Protein AF-A0A2P4UJI6-F1 (afdb_monomer_lite)

Sequence (244 aa):
MAYDDVEAELDRHPDVRECAVTTIRASGGRKVLVAYVVSADPALDAQKVRSFLRGPKVRSARIPRAVILVDELPRRPSGKVAHDDLPLPVLPGEARGGKGAAMGDGERVGVLLGVAAAVALLSLLLTDAIWPGSTDVSAVPGPWSGFFRGLYLAESLAFGLGVAFLMFGYPMLDRFDRPRWLTVLAHLAVGWLLASWWPQDNSYRLTGKTDWGSQAALVYGFNVTLMLAAGVLVAFAFARHRDD

Secondary structure (DSSP, 8-state):
-TTHHHHHHHTTSTTEEEEEEEEEEPTTS-EEEEEEEEESSTT--HHHHHHHTTSTTS-GGGS-SEEEE-SS--B-TTSSB-GGGSPPP--TTTT-S-SS----HHHHHHHHHHHHHHHHHHHHHHHHHHSTTTT--TTSPTTHHHHHHHHHHHHHHHHHHHHHHHHHSHHHHGGG---HHHHHHHHHHHHHHHHSHHHHHHHHHHS-TT-HHHHHHHIIIIIIHHHHHHHHHHHHHHPPP---

Radius of gyration: 26.07 Å; chains: 1; bounding box: 60×46×77 Å

Foldseek 3Di:
DVQCLLQVQLVPPPQFPHKDKDWDQDPPRDTFIEMETATNDPPDDFVNSLVSCVDPSHDPVSRGQYYHYDNDFDADPVRHGPPVPDDDDDGPPPCDDDPPDPQPPVSLVVVLQVQLVVQLVVLVVCLCVVQPCLLDCVVPDPPVNVVSVVLSSQLSSLQSNLVSLLVRVLVVLCNLQFDPVLSVLLSNLSSLLSNVSSVLSSQVSPDDPPPVVSVVCSCVVRVVSNVVSVVSVVCSVPGDHDDD

Structure (mmCIF, N/CA/C/O backbone):
data_AF-A0A2P4UJI6-F1
#
_entry.id   AF-A0A2P4UJI6-F1
#
loop_
_atom_site.group_PDB
_atom_site.id
_atom_site.type_symbol
_atom_site.label_atom_id
_atom_site.label_alt_id
_atom_site.label_comp_id
_atom_site.label_asym_id
_atom_site.label_entity_id
_atom_site.label_seq_id
_atom_site.pdbx_PDB_ins_code
_atom_site.Cartn_x
_atom_site.Cartn_y
_atom_site.Cartn_z
_atom_site.occupancy
_atom_site.B_iso_or_equiv
_atom_site.auth_seq_id
_atom_site.auth_comp_id
_atom_site.auth_asym_id
_atom_site.auth_atom_id
_atom_site.pdbx_PDB_model_num
ATOM 1 N N . MET A 1 1 ? -24.256 11.511 28.144 1.00 51.78 1 MET A N 1
ATOM 2 C CA . MET A 1 1 ? -23.418 10.811 27.149 1.00 51.78 1 MET A CA 1
ATOM 3 C C . MET A 1 1 ? -23.881 9.347 27.097 1.00 51.78 1 MET A C 1
ATOM 5 O O . MET A 1 1 ? -24.759 8.963 27.861 1.00 51.78 1 MET A O 1
ATOM 9 N N . ALA A 1 2 ? -23.460 8.543 26.114 1.00 69.94 2 ALA A N 1
ATOM 10 C CA . ALA A 1 2 ? -24.074 7.225 25.860 1.00 69.94 2 ALA A CA 1
ATOM 11 C C . ALA A 1 2 ? -23.738 6.140 26.912 1.00 69.94 2 ALA A C 1
ATOM 13 O O . ALA A 1 2 ? -24.327 5.055 26.864 1.00 69.94 2 ALA A O 1
ATOM 14 N N . TYR A 1 3 ? -22.818 6.430 27.842 1.00 81.44 3 TYR A N 1
ATOM 15 C CA . TYR A 1 3 ? -22.216 5.460 28.768 1.00 81.44 3 TYR A CA 1
ATOM 16 C C . TYR A 1 3 ? -22.293 5.871 30.251 1.00 81.44 3 TYR A C 1
ATOM 18 O O . TYR A 1 3 ? -21.813 5.127 31.107 1.00 81.44 3 TYR A O 1
ATOM 26 N N . ASP A 1 4 ? -22.935 7.006 30.556 1.00 80.88 4 ASP A N 1
ATOM 27 C CA . ASP A 1 4 ? -22.956 7.636 31.887 1.00 80.88 4 ASP A CA 1
ATOM 28 C C . ASP A 1 4 ? -23.487 6.707 32.981 1.00 80.88 4 ASP A C 1
ATOM 30 O O . ASP A 1 4 ? -23.125 6.855 34.139 1.00 80.88 4 ASP A O 1
ATOM 34 N N . ASP A 1 5 ? -24.355 5.747 32.646 1.00 86.19 5 ASP A N 1
ATOM 35 C CA . ASP A 1 5 ? -24.909 4.820 33.632 1.00 86.19 5 ASP A CA 1
ATOM 36 C C . ASP A 1 5 ? -23.896 3.774 34.107 1.00 86.19 5 ASP A C 1
ATOM 38 O O . ASP A 1 5 ? -23.959 3.341 35.256 1.00 86.19 5 ASP A O 1
ATOM 42 N N . VAL A 1 6 ? -22.964 3.379 33.238 1.00 89.94 6 VAL A N 1
ATOM 43 C CA . VAL A 1 6 ? -21.884 2.450 33.588 1.00 89.94 6 VAL A CA 1
ATOM 44 C C . VAL A 1 6 ? -20.759 3.199 34.293 1.00 89.94 6 VAL A C 1
ATOM 46 O O . VAL A 1 6 ? -20.273 2.715 35.311 1.00 89.94 6 VAL A O 1
ATOM 49 N N . GLU A 1 7 ? -20.386 4.383 33.800 1.00 90.81 7 GLU A N 1
ATOM 50 C CA . GLU A 1 7 ? -19.374 5.242 34.435 1.00 90.81 7 GLU A CA 1
ATOM 51 C C . GLU A 1 7 ? -19.810 5.661 35.843 1.00 90.81 7 GLU A C 1
ATOM 53 O O . GLU A 1 7 ? -19.092 5.412 36.805 1.00 90.81 7 GLU A O 1
ATOM 58 N N . ALA A 1 8 ? -21.043 6.151 36.005 1.00 89.12 8 ALA A N 1
ATOM 59 C CA . ALA A 1 8 ? -21.555 6.559 37.313 1.00 89.12 8 ALA A CA 1
ATOM 60 C C . ALA A 1 8 ? -21.685 5.403 38.315 1.00 89.12 8 ALA A C 1
ATOM 62 O O . ALA A 1 8 ? -21.755 5.645 39.521 1.00 89.12 8 ALA A O 1
ATOM 63 N N . GLU A 1 9 ? -21.785 4.156 37.846 1.00 92.50 9 GLU A N 1
ATOM 64 C CA . GLU A 1 9 ? -21.729 3.003 38.739 1.00 92.50 9 GLU A CA 1
ATOM 65 C C . GLU A 1 9 ? -20.284 2.630 39.070 1.00 92.50 9 GLU A C 1
ATOM 67 O O . GLU A 1 9 ? -19.989 2.410 40.239 1.00 92.50 9 GLU A O 1
ATOM 72 N N . LEU A 1 10 ? -19.374 2.626 38.091 1.00 91.75 10 LEU A N 1
ATOM 73 C CA . LEU A 1 10 ? -17.943 2.406 38.328 1.00 91.75 10 LEU A CA 1
ATOM 74 C C . LEU A 1 10 ? -17.348 3.424 39.306 1.00 91.75 10 LEU A C 1
ATOM 76 O O . LEU A 1 10 ? -16.595 3.020 40.186 1.00 91.75 10 LEU A O 1
ATOM 80 N N . ASP A 1 11 ? -17.755 4.689 39.230 1.00 91.50 11 ASP A N 1
ATOM 81 C CA . ASP A 1 11 ? -17.324 5.752 40.150 1.00 91.50 11 ASP A CA 1
ATOM 82 C C . ASP A 1 11 ? -17.768 5.518 41.607 1.00 91.50 11 ASP A C 1
ATOM 84 O O . ASP A 1 11 ? -17.266 6.155 42.530 1.00 91.50 11 ASP A O 1
ATOM 88 N N . ARG A 1 12 ? -18.719 4.604 41.850 1.00 90.25 12 ARG A N 1
ATOM 89 C CA . ARG A 1 12 ? -19.129 4.195 43.206 1.00 90.25 12 ARG A CA 1
ATOM 90 C C . ARG A 1 12 ? -18.339 3.007 43.739 1.00 90.25 12 ARG A C 1
ATOM 92 O O . ARG A 1 12 ? -18.530 2.638 44.899 1.00 90.25 12 ARG A O 1
ATOM 99 N N . HIS A 1 13 ? -17.519 2.365 42.913 1.00 91.06 13 HIS A N 1
ATOM 100 C CA . HIS A 1 13 ? -16.696 1.252 43.357 1.00 91.06 13 HIS A CA 1
ATOM 101 C C . HIS A 1 13 ? -15.560 1.799 44.240 1.00 91.06 13 HIS A C 1
ATOM 103 O O . HIS A 1 13 ? -14.797 2.639 43.771 1.00 91.06 13 HIS A O 1
ATOM 109 N N . PRO A 1 14 ? -15.398 1.324 45.491 1.00 89.12 14 PRO A N 1
ATOM 110 C CA . PRO A 1 14 ? -14.447 1.908 46.448 1.00 89.12 14 PRO A CA 1
ATOM 111 C C . PRO A 1 14 ? -12.996 1.877 45.951 1.00 89.12 14 PRO A C 1
ATOM 113 O O . PRO A 1 14 ? -12.229 2.797 46.213 1.00 89.12 14 PRO A O 1
ATOM 116 N N . ASP A 1 15 ? -12.654 0.840 45.188 1.00 92.19 15 ASP A N 1
ATOM 117 C CA . ASP A 1 15 ? -11.303 0.646 44.659 1.00 92.19 15 ASP A CA 1
ATOM 118 C C . ASP A 1 15 ? -11.084 1.264 43.264 1.00 92.19 15 ASP A C 1
ATOM 120 O O . ASP A 1 15 ? -10.025 1.070 42.673 1.00 92.19 15 ASP A O 1
ATOM 124 N N . VAL A 1 16 ? -12.061 1.984 42.698 1.00 93.44 16 VAL A N 1
ATOM 125 C CA . VAL A 1 16 ? -11.921 2.666 41.399 1.00 93.44 16 VAL A CA 1
ATOM 126 C C . VAL A 1 16 ? -11.627 4.140 41.639 1.00 93.44 16 VAL A C 1
ATOM 128 O O . VAL A 1 16 ? -12.397 4.841 42.286 1.00 93.44 16 VAL A O 1
ATOM 131 N N . ARG A 1 17 ? -10.501 4.619 41.105 1.00 92.94 17 ARG A N 1
ATOM 132 C CA . ARG A 1 17 ? -10.086 6.023 41.210 1.00 92.94 17 ARG A CA 1
ATOM 133 C C . ARG A 1 17 ? -10.685 6.872 40.097 1.00 92.94 17 ARG A C 1
ATOM 135 O O . ARG A 1 17 ? -11.175 7.965 40.347 1.00 92.94 17 ARG A O 1
ATOM 142 N N . GLU A 1 18 ? -10.598 6.369 38.871 1.00 92.38 18 GLU A N 1
ATOM 143 C CA . GLU A 1 18 ? -11.149 6.995 37.672 1.00 92.38 18 GLU A CA 1
ATOM 144 C C . GLU A 1 18 ? -11.593 5.908 36.698 1.00 92.38 18 GLU A C 1
ATOM 146 O O . GLU A 1 18 ? -11.001 4.823 36.648 1.00 92.38 18 GLU A O 1
ATOM 151 N N . CYS A 1 19 ? -12.603 6.203 35.885 1.00 93.06 19 CYS A N 1
ATOM 152 C CA . CYS A 1 19 ? -13.012 5.316 34.814 1.00 93.06 19 CYS A CA 1
ATOM 153 C C . CYS A 1 19 ? -13.347 6.074 33.527 1.00 93.06 19 CYS A C 1
ATOM 155 O O . CYS A 1 19 ? -13.668 7.260 33.534 1.00 93.06 19 CYS A O 1
ATOM 157 N N . ALA A 1 20 ? -13.245 5.368 32.406 1.00 92.12 20 ALA A N 1
ATOM 158 C CA . ALA A 1 20 ? -13.765 5.814 31.124 1.00 92.12 20 ALA A CA 1
ATOM 159 C C . ALA A 1 20 ? -14.361 4.619 30.387 1.00 92.12 20 ALA A C 1
ATOM 161 O O . ALA A 1 20 ? -13.746 3.551 30.308 1.00 92.12 20 ALA A O 1
ATOM 162 N N . VAL A 1 21 ? -15.549 4.787 29.821 1.00 91.88 21 VAL A N 1
ATOM 163 C CA . VAL A 1 21 ? -16.233 3.737 29.069 1.00 91.88 21 VAL A CA 1
ATOM 164 C C . VAL A 1 21 ? -16.366 4.168 27.618 1.00 91.88 21 VAL A C 1
ATOM 166 O O . VAL A 1 21 ? -16.774 5.280 27.294 1.00 91.88 21 VAL A O 1
ATOM 169 N N . THR A 1 22 ? -16.009 3.267 26.710 1.00 89.62 22 THR A N 1
ATOM 170 C CA . THR A 1 22 ? -16.127 3.506 25.273 1.00 89.62 22 THR A CA 1
ATOM 171 C C . THR A 1 22 ? -16.562 2.243 24.549 1.00 89.62 22 THR A C 1
ATOM 173 O O . THR A 1 22 ? -16.590 1.141 25.102 1.00 89.62 22 THR A O 1
ATOM 176 N N . THR A 1 23 ? -16.921 2.407 23.285 1.00 88.25 23 THR A N 1
ATOM 177 C CA . THR A 1 23 ? -17.240 1.303 22.395 1.00 88.25 23 THR A CA 1
ATOM 178 C C . THR A 1 23 ? -16.139 1.171 21.362 1.00 88.25 23 THR A C 1
ATOM 180 O O . THR A 1 23 ? -15.831 2.132 20.665 1.00 88.25 23 THR A O 1
ATOM 183 N N . ILE A 1 24 ? -15.606 -0.035 21.204 1.00 82.94 24 ILE A N 1
ATOM 184 C CA . ILE A 1 24 ? -14.677 -0.359 20.118 1.00 82.94 24 ILE A CA 1
ATOM 185 C C . ILE A 1 24 ? -15.344 -1.310 19.125 1.00 82.94 24 ILE A C 1
ATOM 187 O O . ILE A 1 24 ? -16.310 -2.004 19.461 1.00 82.94 24 ILE A O 1
ATOM 191 N N . ARG A 1 25 ? -14.819 -1.392 17.902 1.00 77.06 25 ARG A N 1
ATOM 192 C CA . ARG A 1 25 ? -15.216 -2.440 16.954 1.00 77.06 25 ARG A CA 1
ATOM 193 C C . ARG A 1 25 ? -14.330 -3.673 17.130 1.00 77.06 25 ARG A C 1
ATOM 195 O O . ARG A 1 25 ? -13.124 -3.605 16.938 1.00 77.06 25 ARG A O 1
ATOM 202 N N . ALA A 1 26 ? -14.946 -4.796 17.491 1.00 72.75 26 ALA A N 1
ATOM 203 C CA . ALA A 1 26 ? -14.296 -6.104 17.566 1.00 72.75 26 ALA A CA 1
ATOM 204 C C . ALA A 1 26 ? -14.098 -6.722 16.170 1.00 72.75 26 ALA A C 1
ATOM 206 O O . ALA A 1 26 ? -14.742 -6.300 15.201 1.00 72.75 26 ALA A O 1
ATOM 207 N N . SER A 1 27 ? -13.295 -7.790 16.081 1.00 59.38 27 SER A N 1
ATOM 208 C CA . SER A 1 27 ? -13.163 -8.587 14.856 1.00 59.38 27 SER A CA 1
ATOM 209 C C . SER A 1 27 ? -14.547 -9.038 14.357 1.00 59.38 27 SER A C 1
ATOM 211 O O . SER A 1 27 ? -15.309 -9.697 15.073 1.00 59.38 27 SER A O 1
ATOM 213 N N . GLY A 1 28 ? -14.910 -8.622 13.139 1.00 62.84 28 GLY A N 1
ATOM 214 C CA . GLY A 1 28 ? -16.239 -8.837 12.545 1.00 62.84 28 GLY A CA 1
ATOM 215 C C . GLY A 1 28 ? -17.190 -7.632 12.599 1.00 62.84 28 GLY A C 1
ATOM 216 O O . GLY A 1 28 ? -18.379 -7.790 12.336 1.00 62.84 28 GLY A O 1
ATOM 217 N N . GLY A 1 29 ? -16.705 -6.439 12.959 1.00 66.06 29 GLY A N 1
ATOM 218 C CA . GLY A 1 29 ? -17.460 -5.183 12.849 1.00 66.06 29 GLY A CA 1
ATOM 219 C C . GLY A 1 29 ? -18.516 -4.960 13.936 1.00 66.06 29 GLY A C 1
ATOM 220 O O . GLY A 1 29 ? -19.232 -3.960 13.904 1.00 66.06 29 GLY A O 1
ATOM 221 N N . ARG A 1 30 ? -18.614 -5.859 14.925 1.00 75.00 30 ARG A N 1
ATOM 222 C CA . ARG A 1 30 ? -19.519 -5.687 16.070 1.00 75.00 30 ARG A CA 1
ATOM 223 C C . ARG A 1 30 ? -18.951 -4.667 17.048 1.00 75.00 30 ARG A C 1
ATOM 225 O O . ARG A 1 30 ? -17.822 -4.808 17.511 1.00 75.00 30 ARG A O 1
ATOM 232 N N . LYS A 1 31 ? -19.776 -3.691 17.411 1.00 81.19 31 LYS A N 1
ATOM 233 C CA . LYS A 1 31 ? -19.514 -2.757 18.505 1.00 81.19 31 LYS A CA 1
ATOM 234 C C . LYS A 1 31 ? -19.563 -3.488 19.848 1.00 81.19 31 LYS A C 1
ATOM 236 O O . LYS A 1 31 ? -20.530 -4.193 20.135 1.00 81.19 31 LYS A O 1
ATOM 241 N N . VAL A 1 32 ? -18.519 -3.340 20.656 1.00 86.62 32 VAL A N 1
ATOM 242 C CA . VAL A 1 32 ? -18.423 -3.909 22.004 1.00 86.62 32 VAL A CA 1
ATOM 243 C C . VAL A 1 32 ? -18.035 -2.831 23.003 1.00 86.62 32 VAL A C 1
ATOM 245 O O . VAL A 1 32 ? -17.196 -1.981 22.717 1.00 86.62 32 VAL A O 1
ATOM 248 N N . LEU A 1 33 ? -18.643 -2.892 24.184 1.00 89.69 33 LEU A N 1
ATOM 249 C CA . LEU A 1 33 ? -18.383 -1.954 25.266 1.00 89.69 33 LEU A CA 1
ATOM 250 C C . LEU A 1 33 ? -17.124 -2.365 26.041 1.00 89.69 33 LEU A C 1
ATOM 252 O O . LEU A 1 33 ? -16.974 -3.539 26.402 1.00 89.69 33 LEU A O 1
ATOM 256 N N . VAL A 1 34 ? -16.251 -1.401 26.310 1.00 91.62 34 VAL A N 1
ATOM 257 C CA . VAL A 1 34 ? -14.978 -1.567 27.017 1.00 91.62 34 VAL A CA 1
ATOM 258 C C . VAL A 1 34 ? -14.889 -0.504 28.103 1.00 91.62 34 VAL A C 1
ATOM 260 O O . VAL A 1 34 ? -15.169 0.664 27.841 1.00 91.62 34 VAL A O 1
ATOM 263 N N . ALA A 1 35 ? -14.502 -0.909 29.310 1.00 92.81 35 ALA A N 1
ATOM 264 C CA . ALA A 1 35 ? -14.222 0.014 30.404 1.00 92.81 35 ALA A CA 1
ATOM 265 C C . ALA A 1 35 ? -12.721 0.065 30.692 1.00 92.81 35 ALA A C 1
ATOM 267 O O . ALA A 1 35 ? -12.070 -0.975 30.786 1.00 92.81 35 ALA A O 1
ATOM 268 N N . TYR A 1 36 ? -12.203 1.272 30.856 1.00 92.69 36 TYR A N 1
ATOM 269 C CA . TYR A 1 36 ? -10.851 1.566 31.305 1.00 92.69 36 TYR A CA 1
ATOM 270 C C . TYR A 1 36 ? -10.947 2.064 32.731 1.00 92.69 36 TYR A C 1
ATOM 272 O O . TYR A 1 36 ? -11.745 2.955 33.018 1.00 92.69 36 TYR A O 1
ATOM 280 N N . VAL A 1 37 ? -10.182 1.452 33.621 1.00 93.88 37 VAL A N 1
ATOM 281 C CA . VAL A 1 37 ? -10.287 1.687 35.055 1.00 93.88 37 VAL A CA 1
ATOM 282 C C . VAL A 1 37 ? -8.902 1.971 35.605 1.00 93.88 37 VAL A C 1
ATOM 284 O O . VAL A 1 37 ? -7.988 1.165 35.446 1.00 93.88 37 VAL A O 1
ATOM 287 N N . VAL A 1 38 ? -8.769 3.108 36.276 1.00 93.50 38 VAL A N 1
ATOM 288 C CA . VAL A 1 38 ? -7.615 3.420 37.112 1.00 93.50 38 VAL A CA 1
ATOM 289 C C . VAL A 1 38 ? -7.926 2.912 38.507 1.00 93.50 38 VAL A C 1
ATOM 291 O O . VAL A 1 38 ? -8.876 3.370 39.146 1.00 93.50 38 VAL A O 1
ATOM 294 N N . SER A 1 39 ? -7.141 1.952 38.983 1.00 92.19 39 SER A N 1
ATOM 295 C CA . SER A 1 39 ? -7.375 1.367 40.301 1.00 92.19 39 SER A CA 1
ATOM 296 C C . SER A 1 39 ? -6.829 2.245 41.429 1.00 92.19 39 SER A C 1
ATOM 298 O O . SER A 1 39 ? -5.731 2.795 41.331 1.00 92.19 39 SER A O 1
ATOM 300 N N . ALA A 1 40 ? -7.569 2.358 42.527 1.00 89.00 40 ALA A N 1
ATOM 301 C CA . ALA A 1 40 ? -7.075 2.857 43.807 1.00 89.00 40 ALA A CA 1
ATOM 302 C C . ALA A 1 40 ? -6.398 1.751 44.644 1.00 89.00 40 ALA A C 1
ATOM 304 O O . ALA A 1 40 ? -5.555 2.067 45.480 1.00 89.00 40 ALA A O 1
ATOM 305 N N . ASP A 1 41 ? -6.713 0.474 44.386 1.00 87.81 41 ASP A N 1
ATOM 306 C CA . ASP A 1 41 ? -6.138 -0.696 45.066 1.00 87.81 41 ASP A CA 1
ATOM 307 C C . ASP A 1 41 ? -5.424 -1.629 44.060 1.00 87.81 41 ASP A C 1
ATOM 309 O O . ASP A 1 41 ? -6.055 -2.120 43.117 1.00 87.81 41 ASP A O 1
ATOM 313 N N . PRO A 1 42 ? -4.130 -1.946 44.242 1.00 83.00 42 PRO A N 1
ATOM 314 C CA . PRO A 1 42 ? -3.431 -2.948 43.433 1.00 83.00 42 PRO A CA 1
ATOM 315 C C . PRO A 1 42 ? -4.114 -4.327 43.367 1.00 83.00 42 PRO A C 1
ATOM 317 O O . PRO A 1 42 ? -3.852 -5.091 42.440 1.00 83.00 42 PRO A O 1
ATOM 320 N N . ALA A 1 43 ? -4.975 -4.671 44.329 1.00 85.81 43 ALA A N 1
ATOM 321 C CA . ALA A 1 43 ? -5.715 -5.929 44.350 1.00 85.81 43 ALA A CA 1
ATOM 322 C C . ALA A 1 43 ? -6.979 -5.932 43.470 1.00 85.81 43 ALA A C 1
ATOM 324 O O . ALA A 1 43 ? -7.614 -6.988 43.332 1.00 85.81 43 ALA A O 1
ATOM 325 N N . LEU A 1 44 ? -7.389 -4.794 42.899 1.00 88.94 44 LEU A N 1
ATOM 326 C CA . LEU A 1 44 ? -8.519 -4.741 41.974 1.00 88.94 44 LEU A CA 1
ATOM 327 C C . LEU A 1 44 ? -8.149 -5.431 40.658 1.00 88.94 44 LEU A C 1
ATOM 329 O O . LEU A 1 44 ? -7.113 -5.153 40.065 1.00 88.94 44 LEU A O 1
ATOM 333 N N . ASP A 1 45 ? -9.028 -6.303 40.174 1.00 90.25 45 ASP A N 1
ATOM 334 C CA . ASP A 1 45 ? -8.878 -6.971 38.886 1.00 90.25 45 ASP A CA 1
ATOM 335 C C . ASP A 1 45 ? -10.123 -6.758 38.005 1.00 90.25 45 ASP A C 1
ATOM 337 O O . ASP A 1 45 ? -11.200 -6.351 38.459 1.00 90.25 45 ASP A O 1
ATOM 341 N N . ALA A 1 46 ? -9.991 -7.060 36.713 1.00 88.19 46 ALA A N 1
ATOM 342 C CA . ALA A 1 46 ? -11.079 -6.935 35.745 1.00 88.19 46 ALA A CA 1
ATOM 343 C C . ALA A 1 46 ? -12.319 -7.785 36.103 1.00 88.19 46 ALA A C 1
ATOM 345 O O . ALA A 1 46 ? -13.446 -7.424 35.752 1.00 88.19 46 ALA A O 1
ATOM 346 N N . GLN A 1 47 ? -12.141 -8.922 36.785 1.00 87.81 47 GLN A N 1
ATOM 347 C CA . GLN A 1 47 ? -13.229 -9.821 37.174 1.00 87.81 47 GLN A CA 1
ATOM 348 C C . GLN A 1 47 ? -14.067 -9.200 38.298 1.00 87.81 47 GLN A C 1
ATOM 350 O O . GLN A 1 47 ? -15.300 -9.249 38.232 1.00 87.81 47 GLN A O 1
ATOM 355 N N . LYS A 1 48 ? -13.422 -8.592 39.296 1.00 89.81 48 LYS A N 1
ATOM 356 C CA . LYS A 1 48 ? -14.058 -7.884 40.414 1.00 89.81 48 LYS A CA 1
ATOM 357 C C . LYS A 1 48 ? -14.877 -6.703 39.913 1.00 89.81 48 LYS A C 1
ATOM 359 O O . LYS A 1 48 ? -16.068 -6.637 40.210 1.00 89.81 48 LYS A O 1
ATOM 364 N N . VAL A 1 49 ? -14.306 -5.881 39.029 1.00 90.94 49 VAL A N 1
ATOM 365 C CA . VAL A 1 49 ? -15.023 -4.762 38.392 1.00 90.94 49 VAL A CA 1
ATOM 366 C C . VAL A 1 49 ? -16.261 -5.250 37.632 1.00 90.94 49 VAL A C 1
ATOM 368 O O . VAL A 1 49 ? -17.364 -4.734 37.811 1.00 90.94 49 VAL A O 1
ATOM 371 N N . ARG A 1 50 ? -16.126 -6.298 36.806 1.00 90.69 50 ARG A N 1
ATOM 372 C CA . ARG A 1 50 ? -17.277 -6.859 36.075 1.00 90.69 50 ARG A CA 1
ATOM 373 C C . ARG A 1 50 ? -18.319 -7.468 37.003 1.00 90.69 50 ARG A C 1
ATOM 375 O O . ARG A 1 50 ? -19.498 -7.436 36.667 1.00 90.69 50 ARG A O 1
ATOM 382 N N . SER A 1 51 ? -17.905 -8.054 38.122 1.00 88.94 51 SER A N 1
ATOM 383 C CA . SER A 1 51 ? -18.817 -8.640 39.108 1.00 88.94 51 SER A CA 1
ATOM 384 C C . SER A 1 51 ? -19.604 -7.556 39.836 1.00 88.94 51 SER A C 1
ATOM 386 O O . SER A 1 51 ? -20.811 -7.701 40.000 1.00 88.94 51 SER A O 1
ATOM 388 N N . PHE A 1 52 ? -18.959 -6.439 40.168 1.00 89.38 52 PHE A N 1
ATOM 389 C CA . PHE A 1 52 ? -19.618 -5.262 40.724 1.00 89.38 52 PHE A CA 1
ATOM 390 C C . PHE A 1 52 ? -20.685 -4.701 39.769 1.00 89.38 52 PHE A C 1
ATOM 392 O O . PHE A 1 52 ? -21.836 -4.508 40.157 1.00 89.38 52 PHE A O 1
ATOM 399 N N . LEU A 1 53 ? -20.358 -4.576 38.478 1.00 90.38 53 LEU A N 1
ATOM 400 C CA . LEU A 1 53 ? -21.304 -4.128 37.447 1.00 90.38 53 LEU A CA 1
ATOM 401 C C . LEU A 1 53 ? -22.451 -5.109 37.154 1.00 90.38 53 LEU A C 1
ATOM 403 O O . LEU A 1 53 ? -23.394 -4.744 36.459 1.00 90.38 53 LEU A O 1
ATOM 407 N N . ARG A 1 54 ? -22.415 -6.348 37.663 1.00 88.94 54 ARG A N 1
ATOM 408 C CA . ARG A 1 54 ? -23.565 -7.275 37.596 1.00 88.94 54 ARG A CA 1
ATOM 409 C C . ARG A 1 54 ? -24.634 -6.979 38.647 1.00 88.94 54 ARG A C 1
ATOM 411 O O . ARG A 1 54 ? -25.649 -7.673 38.672 1.00 88.94 54 ARG A O 1
ATOM 418 N N . GLY A 1 55 ? -24.408 -5.987 39.506 1.00 82.69 55 GLY A N 1
ATOM 419 C CA . GLY A 1 55 ? -25.393 -5.517 40.467 1.00 82.69 55 GLY A CA 1
ATOM 420 C C . GLY A 1 55 ? -26.678 -4.982 39.812 1.00 82.69 55 GLY A C 1
ATOM 421 O O . GLY A 1 55 ? -26.758 -4.802 38.597 1.00 82.69 55 GLY A O 1
ATOM 422 N N . PRO A 1 56 ? -27.706 -4.676 40.619 1.00 76.69 56 PRO A N 1
ATOM 423 C CA . PRO A 1 56 ? -29.051 -4.348 40.136 1.00 76.69 56 PRO A CA 1
ATOM 424 C C . PRO A 1 56 ? -29.145 -3.037 39.337 1.00 76.69 56 PRO A C 1
ATOM 426 O O . PRO A 1 56 ? -30.161 -2.787 38.692 1.00 76.69 56 PRO A O 1
ATOM 429 N N . LYS A 1 57 ? -28.116 -2.183 39.389 1.00 82.69 57 LYS A N 1
ATOM 430 C CA . LYS A 1 57 ? -28.138 -0.838 38.799 1.00 82.69 57 LYS A CA 1
ATOM 431 C C . LYS A 1 57 ? -27.744 -0.795 37.323 1.00 82.69 57 LYS A C 1
ATOM 433 O O . LYS A 1 57 ? -28.127 0.145 36.634 1.00 82.69 57 LYS A O 1
ATOM 438 N N . VAL A 1 58 ? -27.027 -1.803 36.823 1.00 84.94 58 VAL A N 1
ATOM 439 C CA . VAL A 1 58 ? -26.574 -1.858 35.428 1.00 84.94 58 VAL A CA 1
ATOM 440 C C . VAL A 1 58 ? -27.234 -3.040 34.731 1.00 84.94 58 VAL A C 1
ATOM 442 O O . VAL A 1 58 ? -27.164 -4.185 35.172 1.00 84.94 58 VAL A O 1
ATOM 445 N N . ARG A 1 59 ? -27.905 -2.770 33.605 1.00 84.12 59 ARG A N 1
ATOM 446 C CA . ARG A 1 59 ? -28.526 -3.830 32.798 1.00 84.12 59 ARG A CA 1
ATOM 447 C C . ARG A 1 59 ? -27.445 -4.765 32.266 1.00 84.12 59 ARG A C 1
ATOM 449 O O . ARG A 1 59 ? -26.431 -4.299 31.755 1.00 84.12 59 ARG A O 1
ATOM 456 N N . SER A 1 60 ? -27.713 -6.069 32.262 1.00 81.94 60 SER A N 1
ATOM 457 C CA . SER A 1 60 ? -26.774 -7.098 31.786 1.00 81.94 60 SER A CA 1
ATOM 458 C C . SER A 1 60 ? -26.204 -6.825 30.385 1.00 81.94 60 SER A C 1
ATOM 460 O O . SER A 1 60 ? -25.029 -7.085 30.140 1.00 81.94 60 SER A O 1
ATOM 462 N N . ALA A 1 61 ? -27.005 -6.242 29.487 1.00 80.38 61 ALA A N 1
ATOM 463 C CA . ALA A 1 61 ? -26.598 -5.862 28.132 1.00 80.38 61 ALA A CA 1
ATOM 464 C C . ALA A 1 61 ? -25.617 -4.671 28.060 1.00 80.38 61 ALA A C 1
ATOM 466 O O . ALA A 1 61 ? -24.987 -4.475 27.025 1.00 80.38 61 ALA A O 1
ATOM 467 N N . ARG A 1 62 ? -25.487 -3.874 29.130 1.00 87.06 62 ARG A N 1
ATOM 468 C CA . ARG A 1 62 ? -24.555 -2.735 29.238 1.00 87.06 62 ARG A CA 1
ATOM 469 C C . ARG A 1 62 ? -23.326 -3.039 30.092 1.00 87.06 62 ARG A C 1
ATOM 471 O O . ARG A 1 62 ? -22.520 -2.152 30.336 1.00 87.06 62 ARG A O 1
ATOM 478 N N . ILE A 1 63 ? -23.143 -4.288 30.512 1.00 89.50 63 ILE A N 1
ATOM 479 C CA . ILE A 1 63 ? -21.921 -4.693 31.203 1.00 89.50 63 ILE A CA 1
ATOM 480 C C . ILE A 1 63 ? -20.778 -4.753 30.176 1.00 89.50 63 ILE A C 1
ATOM 482 O O . ILE A 1 63 ? -20.907 -5.476 29.181 1.00 89.50 63 IL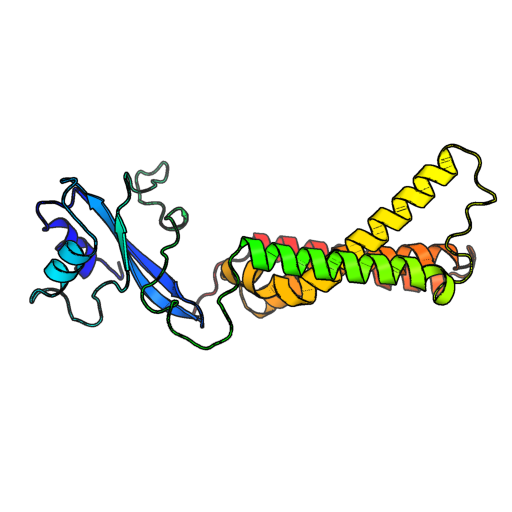E A O 1
ATOM 486 N N . PRO A 1 64 ? -19.652 -4.049 30.406 1.00 89.94 64 PRO A N 1
ATOM 487 C CA . PRO A 1 64 ? -18.500 -4.080 29.519 1.00 89.94 64 PRO A CA 1
ATOM 488 C C . PRO A 1 64 ? -18.029 -5.507 29.240 1.00 89.94 64 PRO A C 1
ATOM 490 O O . PRO A 1 64 ? -17.920 -6.365 30.130 1.00 89.94 64 PRO A O 1
ATOM 493 N N . ARG A 1 65 ? -17.740 -5.766 27.966 1.00 87.00 65 ARG A N 1
ATOM 494 C CA . ARG A 1 65 ? -17.228 -7.059 27.516 1.00 87.00 65 ARG A CA 1
ATOM 495 C C . ARG A 1 65 ? -15.777 -7.256 27.945 1.00 87.00 65 ARG A C 1
ATOM 497 O O . ARG A 1 65 ? -15.394 -8.386 28.245 1.00 87.00 65 ARG A O 1
ATOM 504 N N . ALA A 1 66 ? -15.015 -6.168 28.003 1.00 88.19 66 ALA A N 1
ATOM 505 C CA . ALA A 1 66 ? -13.665 -6.118 28.539 1.00 88.19 66 ALA A CA 1
ATOM 506 C C . ALA A 1 66 ? -13.536 -4.967 29.543 1.00 88.19 66 ALA A C 1
ATOM 508 O O . ALA A 1 66 ? -14.171 -3.923 29.389 1.00 88.19 66 ALA A O 1
ATOM 509 N N . VAL A 1 67 ? -12.713 -5.192 30.564 1.00 91.12 67 VAL A N 1
ATOM 510 C CA . VAL A 1 67 ? -12.262 -4.173 31.512 1.00 91.12 67 VAL A CA 1
ATOM 511 C C . VAL A 1 67 ? -10.743 -4.173 31.446 1.00 91.12 67 VAL A C 1
ATOM 513 O O . VAL A 1 67 ? -10.140 -5.235 31.604 1.00 91.12 67 VAL A O 1
ATOM 516 N N . ILE A 1 68 ? -10.148 -3.016 31.178 1.00 90.62 68 ILE A N 1
ATOM 517 C CA . ILE A 1 68 ? -8.699 -2.821 31.148 1.00 90.62 68 ILE A CA 1
ATOM 518 C C . ILE A 1 68 ? -8.318 -1.960 32.342 1.00 90.62 68 ILE A C 1
ATOM 520 O O . ILE A 1 68 ? -8.871 -0.877 32.525 1.00 90.62 68 ILE A O 1
ATOM 524 N N . LEU A 1 69 ? -7.365 -2.439 33.133 1.00 90.06 69 LEU A N 1
ATOM 525 C CA . LEU A 1 69 ? -6.732 -1.619 34.153 1.00 90.06 69 LEU A CA 1
ATOM 526 C C . LEU A 1 69 ? -5.611 -0.811 33.505 1.00 90.06 69 LEU A C 1
ATOM 528 O O . LEU A 1 69 ? -4.778 -1.377 32.798 1.00 90.06 69 LEU A O 1
ATOM 532 N N . VAL A 1 70 ? -5.629 0.498 33.722 1.00 88.75 70 VAL A N 1
ATOM 533 C CA . VAL A 1 70 ? -4.612 1.436 33.236 1.00 88.75 70 VAL A CA 1
ATOM 534 C C . VAL A 1 70 ? -4.066 2.238 34.410 1.00 88.75 70 VAL A C 1
ATOM 536 O O . VAL A 1 70 ? -4.781 2.478 35.383 1.00 88.75 70 VAL A O 1
ATOM 539 N N . ASP A 1 71 ? -2.805 2.654 34.319 1.00 86.06 71 ASP A N 1
ATOM 540 C CA . ASP A 1 71 ? -2.175 3.455 35.375 1.00 86.06 71 ASP A CA 1
ATOM 541 C C . ASP A 1 71 ? -2.781 4.865 35.449 1.00 86.06 71 ASP A C 1
ATOM 543 O O . ASP A 1 71 ? -2.979 5.414 36.535 1.00 86.06 71 ASP A O 1
ATOM 547 N N . GLU A 1 72 ? -3.132 5.422 34.289 1.00 88.75 72 GLU A N 1
ATOM 548 C CA . GLU A 1 72 ? -3.801 6.710 34.138 1.00 88.75 72 GLU A CA 1
ATOM 549 C C . GLU A 1 72 ? -4.664 6.749 32.869 1.00 88.75 72 GLU A C 1
ATOM 551 O O . GLU A 1 72 ? -4.444 5.995 31.916 1.00 88.75 72 GLU A O 1
ATOM 556 N N . LEU A 1 73 ? -5.661 7.638 32.850 1.00 89.62 73 LEU A N 1
ATOM 557 C CA . LEU A 1 73 ? -6.431 7.928 31.643 1.00 89.62 73 LEU A CA 1
ATOM 558 C C . LEU A 1 73 ? -5.728 9.028 30.835 1.00 89.62 73 LEU A C 1
ATOM 560 O O . LEU A 1 73 ? -5.418 10.080 31.400 1.00 89.62 73 LEU A O 1
ATOM 564 N N . PRO A 1 74 ? -5.534 8.853 29.515 1.00 86.19 74 PRO A N 1
ATOM 565 C CA . PRO A 1 74 ? -4.987 9.903 28.669 1.00 86.19 74 PRO A CA 1
ATOM 566 C C . PRO A 1 74 ? -5.942 11.101 28.657 1.00 86.19 74 PRO A C 1
ATOM 568 O O . PRO A 1 74 ? -7.165 10.949 28.568 1.00 86.19 74 PRO A O 1
ATOM 571 N N . ARG A 1 75 ? -5.394 12.314 28.755 1.00 86.75 75 ARG A N 1
ATOM 572 C CA . ARG A 1 75 ? -6.166 13.562 28.821 1.00 86.75 75 ARG A CA 1
ATOM 573 C C . ARG A 1 75 ? -5.704 14.545 27.756 1.00 86.75 75 ARG A C 1
ATOM 575 O O . ARG A 1 75 ? -4.519 14.684 27.477 1.00 86.75 75 ARG A O 1
ATOM 582 N N . ARG A 1 76 ? -6.660 15.282 27.193 1.00 81.06 76 ARG A N 1
ATOM 583 C CA . ARG A 1 76 ? -6.394 16.436 26.324 1.00 81.06 76 ARG A CA 1
ATOM 584 C C . ARG A 1 76 ? -5.941 17.635 27.172 1.00 81.06 76 ARG A C 1
ATOM 586 O O . ARG A 1 76 ? -6.272 17.684 28.357 1.00 81.06 76 ARG A O 1
ATOM 593 N N . PRO A 1 77 ? -5.320 18.673 26.579 1.00 74.50 77 PRO A N 1
ATOM 594 C CA . PRO A 1 77 ? -4.975 19.912 27.293 1.00 74.50 77 PRO A CA 1
ATOM 595 C C . PRO A 1 77 ? -6.161 20.599 27.994 1.00 74.50 77 PRO A C 1
ATOM 597 O O . PRO A 1 77 ? -5.974 21.357 28.936 1.00 74.50 77 PRO A O 1
ATOM 600 N N . SER A 1 78 ? -7.395 20.316 27.562 1.00 78.62 78 SER A N 1
ATOM 601 C CA . SER A 1 78 ? -8.631 20.781 28.204 1.00 78.62 78 SER A CA 1
ATOM 602 C C . SER A 1 78 ? -9.023 20.007 29.473 1.00 78.62 78 SER A C 1
ATOM 604 O O . SER A 1 78 ? -10.066 20.296 30.055 1.00 78.62 78 SER A O 1
ATOM 606 N N . GLY A 1 79 ? -8.255 18.989 29.870 1.00 77.38 79 GLY A N 1
ATOM 607 C CA . GLY A 1 79 ? -8.519 18.117 31.019 1.00 77.38 79 GLY A CA 1
ATOM 608 C C . GLY A 1 79 ? -9.506 16.974 30.753 1.00 77.38 79 GLY A C 1
ATOM 609 O O . GLY A 1 79 ? -9.648 16.087 31.596 1.00 77.38 79 GLY A O 1
ATOM 610 N N . LYS A 1 80 ? -10.169 16.951 29.587 1.00 81.00 80 LYS A N 1
ATOM 611 C CA . LYS A 1 80 ? -11.086 15.867 29.189 1.00 81.00 80 LYS A CA 1
ATOM 612 C C . LYS A 1 80 ? -10.320 14.605 28.792 1.00 81.00 80 LYS A C 1
ATOM 614 O O . LYS A 1 80 ? -9.261 14.713 28.174 1.00 81.00 80 LYS A O 1
ATOM 619 N N . VAL A 1 81 ? -10.888 13.433 29.081 1.00 84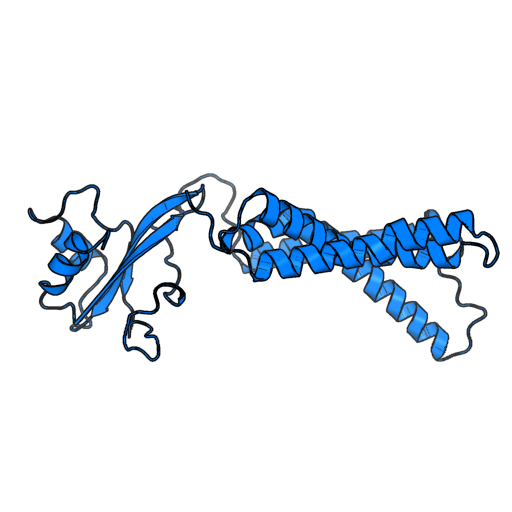.00 81 VAL A N 1
ATOM 620 C CA . VAL A 1 81 ? -10.335 12.137 28.654 1.00 84.00 81 VAL A CA 1
ATOM 621 C C . VAL A 1 81 ? -10.222 12.095 27.127 1.00 84.00 81 VAL A C 1
ATOM 623 O O . VAL A 1 81 ? -11.161 12.435 26.402 1.00 84.00 81 VAL A O 1
ATOM 626 N N . ALA A 1 82 ? -9.051 11.707 26.634 1.00 83.56 82 ALA A N 1
ATOM 627 C CA . ALA A 1 82 ? -8.773 11.510 25.222 1.00 83.56 82 ALA A CA 1
ATOM 628 C C . ALA A 1 82 ? -9.122 10.066 24.839 1.00 83.56 82 ALA A C 1
ATOM 630 O O . ALA A 1 82 ? -8.267 9.189 24.828 1.00 83.56 82 ALA A O 1
ATOM 631 N N . HIS A 1 83 ? -10.401 9.810 24.542 1.00 79.62 83 HIS A N 1
ATOM 632 C CA . HIS A 1 83 ? -10.869 8.458 24.204 1.00 79.62 83 HIS A CA 1
ATOM 633 C C . HIS A 1 83 ? -10.145 7.834 22.999 1.00 79.62 83 HIS A C 1
ATOM 635 O O . HIS A 1 83 ? -10.058 6.612 22.919 1.00 79.62 83 HIS A O 1
ATOM 641 N N . ASP A 1 84 ? -9.618 8.665 22.097 1.00 75.69 84 ASP A N 1
ATOM 642 C CA . ASP A 1 84 ? -8.878 8.238 20.903 1.00 75.69 84 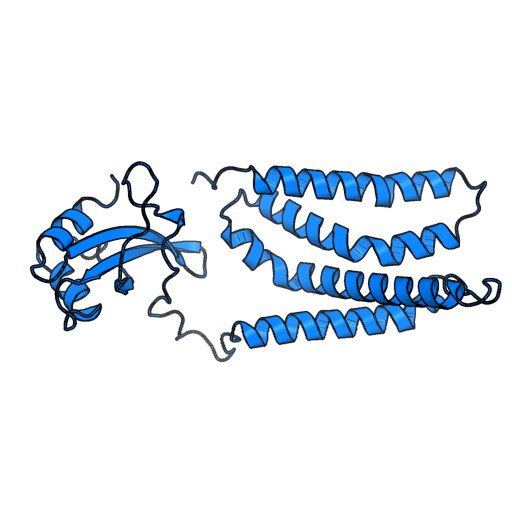ASP A CA 1
ATOM 643 C C . ASP A 1 84 ? -7.479 7.681 21.234 1.00 75.69 84 ASP A C 1
ATOM 645 O O . ASP A 1 84 ? -6.924 6.923 20.443 1.00 75.69 84 ASP A O 1
ATOM 649 N N . ASP A 1 85 ? -6.938 8.012 22.414 1.00 81.94 85 ASP A N 1
ATOM 650 C CA . ASP A 1 85 ? -5.600 7.610 22.872 1.00 81.94 85 ASP A CA 1
ATOM 651 C C . ASP A 1 85 ? -5.647 6.413 23.846 1.00 81.94 85 ASP A C 1
ATOM 653 O O . ASP A 1 85 ? -4.631 6.015 24.418 1.00 81.94 85 ASP A O 1
ATOM 657 N N . LEU A 1 86 ? -6.833 5.835 24.077 1.00 82.19 86 LEU A N 1
ATOM 658 C CA . LEU A 1 86 ? -6.994 4.695 24.978 1.00 82.19 86 LEU A CA 1
ATOM 659 C C . LEU A 1 86 ? -6.386 3.409 24.372 1.00 82.19 86 LEU A C 1
ATOM 661 O O . LEU A 1 86 ? -6.636 3.103 23.203 1.00 82.19 86 LEU A O 1
ATOM 665 N N . PRO A 1 87 ? -5.645 2.596 25.157 1.00 79.06 87 PRO A N 1
ATOM 666 C CA . PRO A 1 87 ? -5.056 1.345 24.673 1.00 79.06 87 PRO A CA 1
ATOM 667 C C . PRO A 1 87 ? -6.101 0.364 24.128 1.00 79.06 87 PRO A C 1
ATOM 669 O O . PRO A 1 87 ? -7.157 0.182 24.723 1.00 79.06 87 PRO A O 1
ATOM 672 N N . LEU A 1 88 ? -5.821 -0.350 23.039 1.00 76.12 88 LEU A N 1
ATOM 673 C CA . LEU A 1 88 ? -6.769 -1.339 22.509 1.00 76.12 88 LEU A CA 1
ATOM 674 C C . LEU A 1 88 ? -6.823 -2.609 23.395 1.00 76.12 88 LEU A C 1
ATOM 676 O O . LEU A 1 88 ? -5.776 -3.197 23.665 1.00 76.12 88 LEU A O 1
ATOM 680 N N . PRO A 1 89 ? -8.011 -3.084 23.831 1.00 72.19 89 PRO A N 1
ATOM 681 C CA . PRO A 1 89 ? -8.143 -4.330 24.586 1.00 72.19 89 PRO A CA 1
ATOM 682 C C . PRO A 1 89 ? -7.972 -5.563 23.709 1.00 72.19 89 PRO A C 1
ATOM 684 O O . PRO A 1 89 ? -8.463 -5.628 22.583 1.00 72.19 89 PRO A O 1
ATOM 687 N N . VAL A 1 90 ? -7.448 -6.618 24.324 1.00 68.00 90 VAL A N 1
ATOM 688 C CA . VAL A 1 90 ? -7.609 -7.991 23.839 1.00 68.00 90 VAL A CA 1
ATOM 689 C C . VAL A 1 90 ? -8.945 -8.531 24.362 1.00 68.00 90 VAL A C 1
ATOM 691 O O . VAL A 1 90 ? -9.137 -8.668 25.572 1.00 68.00 90 VAL A O 1
ATOM 694 N N . LEU A 1 91 ? -9.907 -8.808 23.477 1.00 69.69 91 LEU A N 1
ATOM 695 C CA . LEU A 1 91 ? -11.262 -9.176 23.895 1.00 69.69 91 LEU A CA 1
ATOM 696 C C . LEU A 1 91 ? -11.379 -10.666 24.273 1.00 69.69 91 LEU A C 1
ATOM 698 O O . LEU A 1 91 ? -11.022 -11.548 23.485 1.00 69.69 91 LEU A O 1
ATOM 702 N N . PRO A 1 92 ? -12.001 -10.997 25.422 1.00 52.44 92 PRO A N 1
ATOM 703 C CA . PRO A 1 92 ? -12.307 -12.380 25.772 1.00 52.44 92 PRO A CA 1
ATOM 704 C C . PRO A 1 92 ? -13.260 -13.025 24.746 1.00 52.44 92 PRO A C 1
ATOM 706 O O . PRO A 1 92 ? -14.385 -12.555 24.519 1.00 52.44 92 PRO A O 1
ATOM 709 N N . GLY A 1 93 ? -12.810 -14.121 24.126 1.00 52.84 93 GLY A N 1
ATOM 710 C CA . GLY A 1 93 ? -13.568 -14.899 23.136 1.00 52.84 93 GLY A CA 1
ATOM 711 C C . GLY A 1 93 ? -13.067 -14.810 21.690 1.00 52.84 93 GLY A C 1
ATOM 712 O O . GLY A 1 93 ? -13.551 -15.574 20.864 1.00 52.84 93 GLY A O 1
ATOM 713 N N . GLU A 1 94 ? -12.076 -13.967 21.380 1.00 50.66 94 GLU A N 1
ATOM 714 C CA . GLU A 1 94 ? -11.329 -14.053 20.106 1.00 50.66 94 GLU A CA 1
ATOM 715 C C . GLU A 1 94 ? -10.342 -15.240 20.084 1.00 50.66 94 GLU A C 1
ATOM 717 O O . GLU A 1 94 ? -9.907 -15.668 19.022 1.00 50.66 94 GLU A O 1
ATOM 722 N N . ALA A 1 95 ? -10.066 -15.858 21.240 1.00 44.62 95 ALA A N 1
ATOM 723 C CA . ALA A 1 95 ? -9.188 -17.026 21.377 1.00 44.62 95 ALA A CA 1
ATOM 724 C C . ALA A 1 95 ? -9.847 -18.388 21.049 1.00 44.62 95 ALA A C 1
ATOM 726 O O . ALA A 1 95 ? -9.208 -19.430 21.188 1.00 44.62 95 ALA A O 1
ATOM 727 N N . ARG A 1 96 ? -11.130 -18.431 20.655 1.00 40.66 96 ARG A N 1
ATOM 728 C CA . ARG A 1 96 ? -11.835 -19.689 20.333 1.00 40.66 96 ARG A CA 1
ATOM 729 C C . ARG A 1 96 ? -12.609 -19.577 19.023 1.00 40.66 96 ARG A C 1
ATOM 731 O O . ARG A 1 96 ? -13.812 -19.339 19.018 1.00 40.66 96 ARG A O 1
ATOM 738 N N . GLY A 1 97 ? -11.911 -19.813 17.917 1.00 32.44 97 GLY A N 1
ATOM 739 C CA . GLY A 1 97 ? -12.516 -20.005 16.603 1.00 32.44 97 GLY A CA 1
ATOM 740 C C . GLY A 1 97 ? -11.539 -20.651 15.624 1.00 32.44 97 GLY A C 1
ATOM 741 O O . GLY A 1 97 ? -10.692 -19.961 15.082 1.00 32.44 97 GLY A O 1
ATOM 742 N N . GLY A 1 98 ? -11.698 -21.960 15.391 1.00 29.77 98 GLY A N 1
ATOM 743 C CA . GLY A 1 98 ? -11.164 -22.679 14.226 1.00 29.77 98 GLY A CA 1
ATOM 744 C C . GLY A 1 98 ? -9.682 -23.071 14.270 1.00 29.77 98 GLY A C 1
ATOM 745 O O . GLY A 1 98 ? -8.810 -22.275 14.591 1.00 29.77 98 GLY A O 1
ATOM 746 N N . LYS A 1 99 ? -9.382 -24.320 13.889 1.00 31.47 99 LYS A N 1
ATOM 747 C CA . LYS A 1 99 ? -8.035 -24.766 13.499 1.00 31.47 99 LYS A CA 1
ATOM 748 C C . LYS A 1 99 ? -7.598 -23.982 12.255 1.00 31.47 99 LYS A C 1
ATOM 750 O O . LYS A 1 99 ? -7.856 -24.381 11.130 1.00 31.47 99 LYS A O 1
ATOM 755 N N . GLY A 1 100 ? -6.994 -22.840 12.509 1.00 34.47 100 GLY A N 1
ATOM 756 C CA . GLY A 1 100 ? -6.441 -21.882 11.567 1.00 34.47 100 GLY A CA 1
ATOM 757 C C . GLY A 1 100 ? -5.943 -20.764 12.456 1.00 34.47 100 GLY A C 1
ATOM 758 O O . GLY A 1 100 ? -6.664 -19.800 12.684 1.00 34.47 100 GLY A O 1
ATOM 759 N N . ALA A 1 101 ? -4.815 -21.028 13.121 1.00 37.69 101 ALA A N 1
ATOM 760 C CA . ALA A 1 101 ? -4.284 -20.218 14.204 1.00 37.69 101 ALA A CA 1
ATOM 761 C C . ALA A 1 101 ? -4.364 -18.731 13.847 1.00 37.69 101 ALA A C 1
ATOM 763 O O . ALA A 1 101 ? -4.013 -18.333 12.736 1.00 37.69 101 ALA A O 1
ATOM 764 N N . ALA A 1 102 ? -4.849 -17.919 14.789 1.00 48.44 102 ALA A N 1
ATOM 765 C CA . ALA A 1 102 ? -4.690 -16.480 14.721 1.00 48.44 102 ALA A CA 1
ATOM 766 C C . ALA A 1 102 ? -3.184 -16.199 14.709 1.00 48.44 102 ALA A C 1
ATOM 768 O O . ALA A 1 102 ? -2.545 -16.151 15.754 1.00 48.44 102 ALA A O 1
ATOM 769 N N . MET A 1 103 ? -2.652 -16.096 13.494 1.00 55.41 103 MET A N 1
ATOM 770 C CA . MET A 1 103 ? -1.292 -15.711 13.164 1.00 55.41 103 MET A CA 1
ATOM 771 C C . MET A 1 103 ? -0.912 -14.532 14.059 1.00 55.41 103 MET A C 1
ATOM 773 O O . MET A 1 103 ? -1.595 -13.500 14.000 1.00 55.41 103 MET A O 1
ATOM 777 N N . GLY A 1 104 ? 0.099 -14.690 14.915 1.00 64.50 104 GLY A N 1
ATOM 778 C CA . GLY A 1 104 ? 0.566 -13.592 15.766 1.00 64.50 104 GLY A CA 1
ATOM 779 C C . GLY A 1 104 ? 0.985 -12.401 14.899 1.00 64.50 104 GLY A C 1
ATOM 780 O O . GLY A 1 104 ? 1.357 -12.591 13.742 1.00 64.50 104 GLY A O 1
ATOM 781 N N . ASP A 1 105 ? 0.939 -11.169 15.413 1.00 68.81 105 ASP A N 1
ATOM 782 C CA . ASP A 1 105 ? 1.257 -9.985 14.593 1.00 68.81 105 ASP A CA 1
ATOM 783 C C . ASP A 1 105 ? 2.644 -10.086 13.923 1.00 68.81 105 ASP A C 1
ATOM 785 O O . ASP A 1 105 ? 2.789 -9.719 12.758 1.00 68.81 105 ASP A O 1
ATOM 789 N N . GLY A 1 106 ? 3.630 -10.703 14.586 1.00 74.25 106 GLY A N 1
ATOM 790 C CA . GLY A 1 106 ? 4.939 -10.997 13.987 1.00 74.25 106 GLY A CA 1
ATOM 791 C C . GLY A 1 106 ? 4.905 -12.041 12.861 1.00 74.25 106 GLY A C 1
ATOM 792 O O . GLY A 1 106 ? 5.623 -11.914 11.874 1.00 74.25 106 GLY A O 1
ATOM 793 N N . GLU A 1 107 ? 4.038 -13.045 12.956 1.00 82.69 107 GLU A N 1
ATOM 794 C CA . GLU A 1 107 ? 3.882 -14.093 11.943 1.00 82.69 107 GLU A CA 1
ATOM 795 C C . GLU A 1 107 ? 3.111 -13.568 10.711 1.00 82.69 107 GLU A C 1
ATOM 797 O O . GLU A 1 107 ? 3.435 -13.914 9.575 1.00 82.69 107 GLU A O 1
ATOM 802 N N . ARG A 1 108 ? 2.171 -12.629 10.906 1.00 78.75 108 ARG A N 1
ATOM 803 C CA . ARG A 1 108 ? 1.513 -11.884 9.813 1.00 78.75 108 ARG A CA 1
ATOM 804 C C . ARG A 1 108 ? 2.494 -11.013 9.043 1.00 78.75 108 ARG A C 1
ATOM 806 O O . ARG A 1 108 ? 2.484 -11.025 7.814 1.00 78.75 108 ARG A O 1
ATOM 813 N N . VAL A 1 109 ? 3.345 -10.279 9.761 1.00 84.62 109 VAL A N 1
ATOM 814 C CA . VAL A 1 109 ? 4.425 -9.493 9.150 1.00 84.62 109 VAL A CA 1
ATOM 815 C C . VAL A 1 109 ? 5.385 -10.420 8.405 1.00 84.62 109 VAL A C 1
ATOM 817 O O . VAL A 1 109 ? 5.740 -10.128 7.268 1.00 84.62 109 VAL A O 1
ATOM 820 N N . GLY A 1 110 ? 5.731 -11.572 8.987 1.00 89.12 110 GLY A N 1
ATOM 821 C CA . GLY A 1 110 ? 6.553 -12.592 8.335 1.00 89.12 110 GLY A CA 1
ATOM 822 C C . GLY A 1 110 ? 5.968 -13.083 7.008 1.00 89.12 110 GLY A C 1
ATOM 823 O O . GLY A 1 110 ? 6.680 -13.116 6.007 1.00 89.12 110 GLY A O 1
ATOM 824 N N . VAL A 1 111 ? 4.668 -13.397 6.956 1.00 90.75 111 VAL A N 1
ATOM 825 C CA . VAL A 1 111 ? 4.004 -13.793 5.701 1.00 90.75 111 VAL A CA 1
ATOM 826 C C . VAL A 1 111 ? 3.948 -12.656 4.692 1.00 90.75 111 VAL A C 1
ATOM 828 O O . VAL A 1 111 ? 4.231 -12.891 3.520 1.00 90.75 111 VAL A O 1
ATOM 831 N N . LEU A 1 112 ? 3.635 -11.431 5.122 1.00 92.12 112 LEU A N 1
ATOM 832 C CA . LEU A 1 112 ? 3.634 -10.267 4.236 1.00 92.12 112 LEU A CA 1
ATOM 833 C C . LEU A 1 112 ? 5.009 -10.076 3.591 1.00 92.12 112 LEU A C 1
ATOM 835 O O . LEU A 1 112 ? 5.100 -9.959 2.370 1.00 92.12 112 LEU A O 1
ATOM 839 N N . LEU A 1 113 ? 6.073 -10.091 4.396 1.00 93.81 113 LEU A N 1
ATOM 840 C CA . LEU A 1 113 ? 7.445 -9.948 3.911 1.00 93.81 113 LEU A CA 1
ATOM 841 C C . LEU A 1 113 ? 7.866 -11.129 3.032 1.00 93.81 113 LEU A C 1
ATOM 843 O O . LEU A 1 113 ? 8.533 -10.921 2.024 1.00 93.81 113 LEU A O 1
ATOM 847 N N . GLY A 1 114 ? 7.444 -12.351 3.368 1.00 96.88 114 GLY A N 1
ATOM 848 C CA . GLY A 1 114 ? 7.697 -13.542 2.560 1.00 96.88 114 GLY A CA 1
ATOM 849 C C . GLY A 1 114 ? 7.052 -13.460 1.175 1.00 96.88 114 GLY A C 1
ATOM 850 O O . GLY A 1 114 ? 7.721 -13.701 0.172 1.00 96.88 114 GLY A O 1
ATOM 851 N N . VAL A 1 115 ? 5.779 -13.055 1.103 1.00 97.06 115 VAL A N 1
ATOM 852 C CA . VAL A 1 115 ? 5.078 -12.824 -0.171 1.00 97.06 115 VAL A CA 1
ATOM 853 C C . VAL A 1 115 ? 5.737 -11.687 -0.945 1.00 97.06 115 VAL A C 1
ATOM 855 O O . VAL A 1 115 ? 6.012 -11.849 -2.132 1.00 97.06 115 VAL A O 1
ATOM 858 N N . ALA A 1 116 ? 6.054 -10.571 -0.283 1.00 97.50 116 ALA A N 1
ATOM 859 C CA . ALA A 1 116 ? 6.718 -9.443 -0.924 1.00 97.50 116 ALA A CA 1
ATOM 860 C C . ALA A 1 116 ? 8.074 -9.842 -1.526 1.00 97.50 116 ALA A C 1
ATOM 862 O O . ALA A 1 116 ? 8.342 -9.530 -2.683 1.00 97.50 116 ALA A O 1
ATOM 863 N N . ALA A 1 117 ? 8.902 -10.585 -0.787 1.00 98.00 117 ALA A N 1
ATOM 864 C CA . ALA A 1 117 ? 10.197 -11.061 -1.265 1.00 98.00 117 ALA A CA 1
ATOM 865 C C . ALA A 1 117 ? 10.062 -12.057 -2.428 1.00 98.00 117 ALA A C 1
ATOM 867 O O . ALA A 1 117 ? 10.799 -11.954 -3.407 1.00 98.00 117 ALA A O 1
ATOM 868 N N . ALA A 1 118 ? 9.107 -12.990 -2.355 1.00 98.25 118 ALA A N 1
ATOM 869 C CA . ALA A 1 118 ? 8.856 -13.947 -3.430 1.00 98.25 118 ALA A CA 1
ATOM 870 C C . ALA A 1 118 ? 8.405 -13.245 -4.720 1.00 98.25 118 ALA A C 1
ATOM 872 O O . ALA A 1 118 ? 8.930 -13.531 -5.795 1.00 98.25 118 ALA A O 1
ATOM 873 N N . VAL A 1 119 ? 7.479 -12.287 -4.616 1.00 98.31 119 VAL A N 1
ATOM 874 C CA . VAL A 1 119 ? 7.010 -11.496 -5.763 1.00 98.31 119 VAL A CA 1
ATOM 875 C C . VAL A 1 119 ? 8.124 -10.602 -6.310 1.00 98.31 119 VAL A C 1
ATOM 877 O O . VAL A 1 119 ? 8.284 -10.524 -7.524 1.00 98.31 119 VAL A O 1
ATOM 880 N N . ALA A 1 120 ? 8.936 -9.981 -5.451 1.00 97.75 120 ALA A N 1
ATOM 881 C CA . ALA A 1 120 ? 10.086 -9.186 -5.879 1.00 97.75 120 ALA A CA 1
ATOM 882 C C . ALA A 1 120 ? 11.124 -10.034 -6.630 1.00 97.75 120 ALA A C 1
ATOM 884 O O . ALA A 1 120 ? 11.633 -9.614 -7.667 1.00 97.75 120 ALA A O 1
ATOM 885 N N . LEU A 1 121 ? 11.407 -11.252 -6.155 1.00 97.62 121 LEU A N 1
ATOM 886 C CA . LEU A 1 121 ? 12.300 -12.180 -6.846 1.00 97.62 121 LEU A CA 1
ATOM 887 C C . LEU A 1 121 ? 11.732 -12.593 -8.207 1.00 97.62 121 LEU A C 1
ATOM 889 O O . LEU A 1 121 ? 12.450 -12.567 -9.202 1.00 97.62 121 LEU A O 1
ATOM 893 N N . LEU A 1 122 ? 10.443 -12.935 -8.267 1.00 97.62 122 LEU A N 1
ATOM 894 C CA . LEU A 1 122 ? 9.774 -13.249 -9.531 1.00 97.62 122 LEU A CA 1
ATOM 895 C C . LEU A 1 122 ? 9.827 -12.064 -10.503 1.00 97.62 122 LEU A C 1
ATOM 897 O O . LEU A 1 122 ? 10.143 -12.259 -11.670 1.00 97.62 122 LEU A O 1
ATOM 901 N N . SER A 1 123 ? 9.587 -10.845 -10.020 1.00 96.88 123 SER A N 1
ATOM 902 C CA . SER A 1 123 ? 9.702 -9.605 -10.795 1.00 96.88 123 SER A CA 1
ATOM 903 C C . SER A 1 123 ? 11.095 -9.456 -11.411 1.00 96.88 123 SER A C 1
ATOM 905 O O . SER A 1 123 ? 11.214 -9.283 -12.624 1.00 96.88 123 SER A O 1
ATOM 907 N N . LEU A 1 124 ? 12.158 -9.620 -10.615 1.00 94.56 124 LEU A N 1
ATOM 908 C CA . LEU A 1 124 ? 13.542 -9.561 -11.101 1.00 94.56 124 LEU A CA 1
ATOM 909 C C . LEU A 1 124 ? 13.820 -10.604 -12.192 1.00 94.56 124 LEU A C 1
ATOM 911 O O . LEU A 1 124 ? 14.425 -10.280 -13.208 1.00 94.56 124 LEU A O 1
ATOM 915 N N . LEU A 1 125 ? 13.352 -11.840 -12.002 1.00 94.81 125 LEU A N 1
ATOM 916 C CA . LEU A 1 125 ? 13.569 -12.935 -12.953 1.00 94.81 125 LEU A CA 1
ATOM 917 C C . LEU A 1 125 ? 12.766 -12.771 -14.250 1.00 94.81 125 LEU A C 1
ATOM 919 O O . LEU A 1 125 ? 13.197 -13.238 -15.301 1.00 94.81 125 LEU A O 1
ATOM 923 N N . LEU A 1 126 ? 11.596 -12.134 -14.181 1.00 95.25 126 LEU A N 1
ATOM 924 C CA . LEU A 1 126 ? 10.688 -11.975 -15.316 1.00 95.25 126 LEU A CA 1
ATOM 925 C C . LEU A 1 126 ? 10.874 -10.655 -16.071 1.00 95.25 126 LEU A C 1
ATOM 927 O O . LEU A 1 126 ? 10.309 -10.516 -17.154 1.00 95.25 126 LEU A O 1
ATOM 931 N N . THR A 1 127 ? 11.646 -9.699 -15.542 1.00 94.94 127 THR A N 1
ATOM 932 C CA . THR A 1 127 ? 11.765 -8.350 -16.126 1.00 94.94 127 THR A CA 1
ATOM 933 C C . THR A 1 127 ? 12.196 -8.404 -17.591 1.00 94.94 127 THR A C 1
ATOM 935 O O . THR A 1 127 ? 11.463 -7.910 -18.439 1.00 94.94 127 THR A O 1
ATOM 938 N N . ASP A 1 128 ? 13.301 -9.081 -17.916 1.00 92.19 128 ASP A N 1
ATOM 939 C CA . ASP A 1 128 ? 13.792 -9.170 -19.303 1.00 92.19 128 ASP A CA 1
ATOM 940 C C . ASP A 1 128 ? 12.896 -10.019 -20.217 1.00 92.19 128 ASP A C 1
ATOM 942 O O . ASP A 1 128 ? 12.911 -9.852 -21.435 1.00 92.19 128 ASP A O 1
ATOM 946 N N . ALA A 1 129 ? 12.104 -10.934 -19.651 1.00 94.81 129 ALA A N 1
ATOM 947 C CA . ALA A 1 129 ? 11.147 -11.719 -20.425 1.00 94.81 129 ALA A CA 1
ATOM 948 C C . ALA A 1 129 ? 9.935 -10.874 -20.854 1.00 94.81 129 ALA A C 1
ATOM 950 O O . ALA A 1 129 ? 9.384 -11.098 -21.930 1.00 94.81 129 ALA A O 1
ATOM 951 N N . ILE A 1 130 ? 9.521 -9.914 -20.019 1.00 95.56 130 ILE A N 1
ATOM 952 C CA . ILE A 1 130 ? 8.369 -9.040 -20.281 1.00 95.56 130 ILE A CA 1
ATOM 953 C C . ILE A 1 130 ? 8.797 -7.769 -21.032 1.00 95.56 130 ILE A C 1
ATOM 955 O O . ILE A 1 130 ? 8.105 -7.346 -21.957 1.00 95.56 130 ILE A O 1
ATOM 959 N N . TRP A 1 131 ? 9.950 -7.194 -20.683 1.00 95.38 131 TRP A N 1
ATOM 960 C CA . TRP A 1 131 ? 10.545 -6.015 -21.317 1.00 95.38 131 TRP A CA 1
ATOM 961 C C . TRP A 1 131 ? 11.975 -6.324 -21.796 1.00 95.38 131 TRP A C 1
ATOM 963 O O . TRP A 1 131 ? 12.948 -5.980 -21.126 1.00 95.38 131 TRP A O 1
ATOM 973 N N . PRO A 1 132 ? 12.137 -6.957 -22.971 1.00 94.44 132 PRO A N 1
ATOM 974 C CA . PRO A 1 132 ? 13.451 -7.346 -23.472 1.00 94.44 132 PRO A CA 1
ATOM 975 C C . PRO A 1 132 ? 14.420 -6.164 -23.584 1.00 94.44 132 PRO A C 1
ATOM 977 O O . PRO A 1 132 ? 14.148 -5.188 -24.282 1.00 94.44 132 PRO A O 1
ATOM 980 N N . GLY A 1 133 ? 15.568 -6.271 -22.909 1.00 89.19 133 GLY A N 1
ATOM 981 C CA . GLY A 1 133 ? 16.631 -5.262 -22.938 1.00 89.19 133 GLY A CA 1
ATOM 982 C C . GLY A 1 133 ? 16.399 -4.051 -22.033 1.00 89.19 133 GLY A C 1
ATOM 983 O O . GLY A 1 133 ? 17.237 -3.150 -22.011 1.00 89.19 133 GLY A O 1
ATOM 984 N N . SER A 1 134 ? 15.316 -4.010 -21.250 1.00 89.44 134 SER A N 1
ATOM 985 C CA . SER A 1 134 ? 15.066 -2.896 -20.330 1.00 89.44 134 SER A CA 1
ATOM 986 C C . SER A 1 134 ? 16.069 -2.827 -19.180 1.00 89.44 134 SER A C 1
ATOM 988 O O . SER A 1 134 ? 16.228 -1.750 -18.602 1.00 89.44 134 SER A O 1
ATOM 990 N N . THR A 1 135 ? 16.756 -3.935 -18.865 1.00 88.50 135 THR A N 1
ATOM 991 C CA . THR A 1 135 ? 17.808 -4.025 -17.838 1.00 88.50 135 THR A CA 1
ATOM 992 C C . THR A 1 135 ? 19.225 -3.772 -18.362 1.00 88.50 135 THR A C 1
ATOM 994 O O . THR A 1 135 ? 20.188 -3.771 -17.584 1.00 88.50 135 THR A O 1
ATOM 997 N N . ASP A 1 136 ? 19.378 -3.532 -19.670 1.00 87.75 136 ASP A N 1
ATOM 998 C CA . ASP A 1 136 ? 20.690 -3.365 -20.285 1.00 87.75 136 ASP A CA 1
ATOM 999 C C . ASP A 1 136 ? 21.325 -2.026 -19.883 1.00 87.75 136 ASP A C 1
ATOM 1001 O O . ASP A 1 136 ? 20.891 -0.936 -20.258 1.00 87.75 136 ASP A O 1
ATOM 1005 N N . VAL A 1 137 ? 22.401 -2.127 -19.105 1.00 88.81 137 VAL A N 1
ATOM 1006 C CA . VAL A 1 137 ? 23.228 -0.999 -18.662 1.00 88.81 137 VAL A CA 1
ATOM 1007 C C . VAL A 1 137 ? 24.654 -1.090 -19.208 1.00 88.81 137 VAL A C 1
ATOM 1009 O O . VAL A 1 137 ? 25.555 -0.444 -18.678 1.00 88.81 137 VAL A O 1
ATOM 1012 N N . SER A 1 138 ? 24.888 -1.895 -20.249 1.00 89.06 138 SER A N 1
ATOM 1013 C CA . SER A 1 138 ? 26.211 -2.108 -20.857 1.00 89.06 138 SER A CA 1
ATOM 1014 C C . SER A 1 138 ? 26.841 -0.818 -21.387 1.00 89.06 138 SER A C 1
ATOM 1016 O O . SER A 1 138 ? 28.053 -0.635 -21.295 1.00 89.06 138 SER A O 1
ATOM 1018 N N . ALA A 1 139 ? 26.013 0.109 -21.871 1.00 89.00 139 ALA A N 1
ATOM 1019 C CA . ALA A 1 139 ? 26.441 1.423 -22.341 1.00 89.00 139 ALA A CA 1
ATOM 1020 C C . ALA A 1 139 ? 26.725 2.429 -21.206 1.00 89.00 139 ALA A C 1
ATOM 1022 O O . ALA A 1 139 ? 27.211 3.529 -21.470 1.00 89.00 139 ALA A O 1
ATOM 1023 N N . VAL A 1 140 ? 26.412 2.092 -19.949 1.00 90.50 140 VAL A N 1
ATOM 1024 C CA . VAL A 1 140 ? 26.533 3.008 -18.810 1.00 90.50 140 VAL A CA 1
ATOM 1025 C C . VAL A 1 140 ? 27.870 2.782 -18.086 1.00 90.50 140 VAL A C 1
ATOM 1027 O O . VAL A 1 140 ? 28.097 1.698 -17.540 1.00 90.50 140 VAL A O 1
ATOM 1030 N N . PRO A 1 141 ? 28.760 3.790 -18.013 1.00 93.25 141 PRO A N 1
ATOM 1031 C CA . PRO A 1 141 ? 30.045 3.641 -17.337 1.00 93.25 141 PRO A CA 1
ATOM 1032 C C . PRO A 1 141 ? 29.886 3.478 -15.817 1.00 93.25 141 PRO A C 1
ATOM 1034 O O . PRO A 1 141 ? 28.947 3.987 -15.201 1.00 93.25 141 PRO A O 1
ATOM 1037 N N . GLY A 1 142 ? 30.841 2.787 -15.189 1.00 92.38 142 GLY A N 1
ATOM 1038 C CA . GLY A 1 142 ? 30.927 2.709 -13.729 1.00 92.38 142 GLY A CA 1
ATOM 1039 C C . GLY A 1 142 ? 31.275 4.074 -13.109 1.00 92.38 142 GLY A C 1
ATO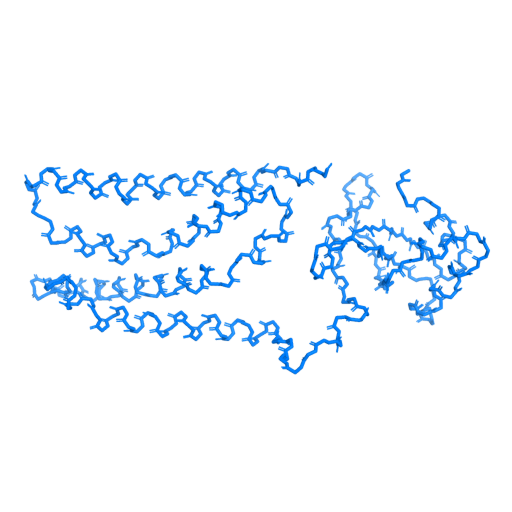M 1040 O O . GLY A 1 142 ? 32.042 4.825 -13.713 1.00 92.38 142 GLY A O 1
ATOM 1041 N N . PRO A 1 143 ? 30.734 4.423 -11.923 1.00 93.88 143 PRO A N 1
ATOM 1042 C CA . PRO A 1 143 ? 29.900 3.599 -11.035 1.00 93.88 143 PRO A CA 1
ATOM 1043 C C . PRO A 1 143 ? 28.389 3.658 -11.338 1.00 93.88 143 PRO A C 1
ATOM 1045 O O . PRO A 1 143 ? 27.602 2.987 -10.673 1.00 93.88 143 PRO A O 1
ATOM 1048 N N . TRP A 1 144 ? 27.967 4.449 -12.328 1.00 95.19 144 TRP A N 1
ATOM 1049 C CA . TRP A 1 144 ? 26.560 4.767 -12.599 1.00 95.19 144 TRP A CA 1
ATOM 1050 C C . TRP A 1 144 ? 25.706 3.536 -12.910 1.00 95.19 144 TRP A C 1
ATOM 1052 O O . TRP A 1 144 ? 24.585 3.430 -12.418 1.00 95.19 144 TRP A O 1
ATOM 1062 N N . SER A 1 145 ? 26.252 2.560 -13.639 1.00 91.06 145 SER A N 1
ATOM 1063 C CA . SER A 1 145 ? 25.571 1.287 -13.919 1.00 91.06 145 SER A CA 1
ATOM 1064 C C . SER A 1 145 ? 25.187 0.513 -12.651 1.00 91.06 145 SER A C 1
ATOM 1066 O O . SER A 1 145 ? 24.162 -0.167 -12.637 1.00 91.06 145 SER A O 1
ATOM 1068 N N . GLY A 1 146 ? 25.952 0.654 -11.563 1.00 91.62 146 GLY A N 1
ATOM 1069 C CA . GLY A 1 146 ? 25.615 0.089 -10.256 1.00 91.62 146 GLY A CA 1
ATOM 1070 C C . GLY A 1 146 ? 24.377 0.738 -9.633 1.00 91.62 146 GLY A C 1
ATOM 1071 O O . GLY A 1 146 ? 23.522 0.031 -9.103 1.00 91.62 146 GLY A O 1
ATOM 1072 N N . PHE A 1 147 ? 24.228 2.060 -9.756 1.00 94.12 147 PHE A N 1
ATOM 1073 C CA . PHE A 1 147 ? 23.044 2.773 -9.265 1.00 94.12 147 PHE A CA 1
ATOM 1074 C C . PHE A 1 147 ? 21.778 2.375 -10.026 1.00 94.12 147 PHE A C 1
ATOM 1076 O O . PHE A 1 147 ? 20.749 2.141 -9.398 1.00 94.12 147 PHE A O 1
ATOM 1083 N N . PHE A 1 148 ? 21.856 2.208 -11.350 1.00 91.12 148 PHE A N 1
ATOM 1084 C CA . PHE A 1 148 ? 20.728 1.693 -12.134 1.00 91.12 148 PHE A CA 1
ATOM 1085 C C . PHE A 1 148 ? 20.342 0.268 -11.721 1.00 91.12 148 PHE A C 1
ATOM 1087 O O . PHE A 1 148 ? 19.160 -0.026 -11.577 1.00 91.12 148 PHE A O 1
ATOM 1094 N N . ARG A 1 149 ? 21.325 -0.602 -11.446 1.00 91.19 149 ARG A N 1
ATOM 1095 C CA . ARG A 1 149 ? 21.065 -1.945 -10.899 1.00 91.19 149 ARG A CA 1
ATOM 1096 C C . ARG A 1 149 ? 20.383 -1.901 -9.530 1.00 91.19 149 ARG A C 1
ATOM 1098 O O . ARG A 1 149 ? 19.453 -2.665 -9.290 1.00 91.19 149 ARG A O 1
ATOM 1105 N N . GLY A 1 150 ? 20.822 -0.995 -8.656 1.00 93.31 150 GLY A N 1
ATOM 1106 C CA . GLY A 1 150 ? 20.189 -0.758 -7.358 1.00 93.31 150 GLY A CA 1
ATOM 1107 C C . GLY A 1 150 ? 18.750 -0.254 -7.480 1.00 93.31 150 GLY A C 1
ATOM 1108 O O . GLY A 1 150 ? 17.888 -0.694 -6.722 1.00 93.31 150 GLY A O 1
ATOM 1109 N N . LEU A 1 151 ? 18.476 0.610 -8.462 1.00 92.25 151 LEU A N 1
ATOM 1110 C CA . LEU A 1 151 ? 17.129 1.098 -8.747 1.00 92.25 151 LEU A CA 1
ATOM 1111 C C . LEU A 1 151 ? 16.180 -0.052 -9.128 1.00 92.25 151 LEU A C 1
ATOM 1113 O O . LEU A 1 151 ? 15.131 -0.166 -8.504 1.00 92.25 151 LEU A O 1
ATOM 1117 N N . TYR A 1 152 ? 16.569 -0.972 -10.025 1.00 91.62 152 TYR A N 1
ATOM 1118 C CA . TYR A 1 152 ? 15.715 -2.128 -10.375 1.00 91.62 152 TYR A CA 1
ATOM 1119 C C . TYR A 1 152 ? 15.389 -3.024 -9.179 1.00 91.62 152 TYR A C 1
ATOM 1121 O O . TYR A 1 152 ? 14.283 -3.562 -9.067 1.00 91.62 152 TYR A O 1
ATOM 1129 N N . LEU A 1 153 ? 16.360 -3.204 -8.276 1.00 94.75 153 LEU A N 1
ATOM 1130 C CA . LEU A 1 153 ? 16.129 -3.943 -7.042 1.00 94.75 153 LEU A CA 1
ATOM 1131 C C . LEU A 1 153 ? 15.086 -3.224 -6.181 1.00 94.75 153 LEU A C 1
ATOM 1133 O O . LEU A 1 153 ? 14.151 -3.863 -5.705 1.00 94.75 153 LEU A O 1
ATOM 1137 N N . ALA A 1 154 ? 15.213 -1.906 -6.015 1.00 96.69 154 ALA A N 1
ATOM 1138 C CA . ALA A 1 154 ? 14.250 -1.107 -5.263 1.00 96.69 154 ALA A CA 1
ATOM 1139 C C . ALA A 1 154 ? 12.844 -1.152 -5.888 1.00 96.69 154 ALA A C 1
ATOM 1141 O O . ALA A 1 154 ? 11.870 -1.344 -5.165 1.00 96.69 154 ALA A O 1
ATOM 1142 N N . GLU A 1 155 ? 12.734 -1.052 -7.213 1.00 96.62 155 GLU A N 1
ATOM 1143 C CA . GLU A 1 155 ? 11.466 -1.146 -7.950 1.00 96.62 155 GLU A CA 1
ATOM 1144 C C . GLU A 1 155 ? 10.799 -2.512 -7.776 1.00 96.62 155 GLU A C 1
ATOM 1146 O O . GLU A 1 155 ? 9.601 -2.588 -7.509 1.00 96.62 155 GLU A O 1
ATOM 1151 N N . SER A 1 156 ? 11.571 -3.598 -7.866 1.00 97.31 156 SER A N 1
ATOM 1152 C CA . SER A 1 156 ? 11.047 -4.957 -7.691 1.00 97.31 156 SER A CA 1
ATOM 1153 C C . SER A 1 156 ? 10.618 -5.223 -6.247 1.00 97.31 156 SER A C 1
ATOM 1155 O O . SER A 1 156 ? 9.589 -5.857 -6.011 1.00 97.31 156 SER A O 1
ATOM 1157 N N . LEU A 1 157 ? 11.366 -4.709 -5.264 1.00 97.50 157 LEU A N 1
ATOM 1158 C CA . LEU A 1 157 ? 10.979 -4.765 -3.851 1.00 97.50 157 LEU A CA 1
ATOM 1159 C C . LEU A 1 157 ? 9.701 -3.961 -3.588 1.00 97.50 157 LEU A C 1
ATOM 1161 O O . LEU A 1 157 ? 8.800 -4.458 -2.912 1.00 97.50 157 LEU A O 1
ATOM 1165 N N . ALA A 1 158 ? 9.596 -2.752 -4.147 1.00 98.06 158 ALA A N 1
ATOM 1166 C CA . ALA A 1 158 ? 8.392 -1.931 -4.060 1.00 98.06 158 ALA A CA 1
ATOM 1167 C C . ALA A 1 158 ? 7.192 -2.641 -4.700 1.00 98.06 158 ALA A C 1
ATOM 1169 O O . ALA A 1 158 ? 6.127 -2.705 -4.088 1.00 98.06 158 ALA 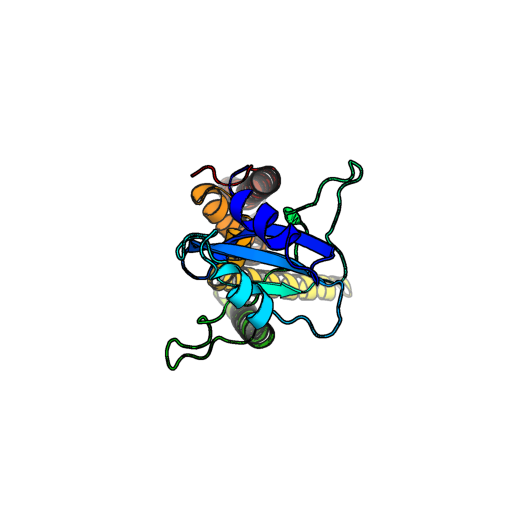A O 1
ATOM 1170 N N . PHE A 1 159 ? 7.381 -3.274 -5.861 1.00 98.31 159 PHE A N 1
ATOM 1171 C CA . PHE A 1 159 ? 6.353 -4.081 -6.513 1.00 98.31 159 PHE A CA 1
ATOM 1172 C C . PHE A 1 159 ? 5.882 -5.245 -5.641 1.00 98.31 159 PHE A C 1
ATOM 1174 O O . PHE A 1 159 ? 4.680 -5.406 -5.414 1.00 98.31 159 PHE A O 1
ATOM 1181 N N . GLY A 1 160 ? 6.822 -6.008 -5.078 1.00 98.00 160 GLY A N 1
ATOM 1182 C CA . GLY A 1 160 ? 6.515 -7.088 -4.146 1.00 98.00 160 GLY A CA 1
ATOM 1183 C C . GLY A 1 160 ? 5.726 -6.610 -2.927 1.00 98.00 160 GLY A C 1
ATOM 1184 O O . GLY A 1 160 ? 4.709 -7.210 -2.571 1.00 98.00 160 GLY A O 1
ATOM 1185 N N . LEU A 1 161 ? 6.141 -5.494 -2.321 1.00 97.81 161 LEU A N 1
ATOM 1186 C CA . LEU A 1 161 ? 5.419 -4.865 -1.214 1.00 97.81 161 LEU A CA 1
ATOM 1187 C C . LEU A 1 161 ? 4.024 -4.391 -1.629 1.00 97.81 161 LEU A C 1
ATOM 1189 O O . LEU A 1 161 ? 3.082 -4.584 -0.868 1.00 97.81 161 LEU A O 1
ATOM 1193 N N . GLY A 1 162 ? 3.870 -3.818 -2.824 1.00 97.88 162 GLY A N 1
ATOM 1194 C CA . GLY A 1 162 ? 2.581 -3.385 -3.360 1.00 97.88 162 GLY A CA 1
ATOM 1195 C C . GLY A 1 162 ? 1.598 -4.544 -3.516 1.00 97.88 162 GLY A C 1
ATOM 1196 O O . GLY A 1 162 ? 0.463 -4.453 -3.051 1.00 97.88 162 GLY A O 1
ATOM 1197 N N . VAL A 1 163 ? 2.041 -5.670 -4.084 1.00 97.94 163 VAL A N 1
ATOM 1198 C CA . VAL A 1 163 ? 1.216 -6.884 -4.219 1.00 97.94 163 VAL A CA 1
ATOM 1199 C C . VAL A 1 163 ? 0.857 -7.466 -2.851 1.00 97.94 163 VAL A C 1
ATOM 1201 O O . VAL A 1 163 ? -0.314 -7.747 -2.590 1.00 97.94 163 VAL A O 1
ATOM 1204 N N . ALA A 1 164 ? 1.831 -7.596 -1.947 1.00 97.12 164 ALA A N 1
ATOM 1205 C CA . ALA A 1 164 ? 1.575 -8.086 -0.595 1.00 97.12 164 ALA A CA 1
ATOM 1206 C C . ALA A 1 164 ? 0.606 -7.161 0.166 1.00 97.12 164 ALA A C 1
ATOM 1208 O O . ALA A 1 164 ? -0.315 -7.631 0.839 1.00 97.12 164 ALA A O 1
ATOM 1209 N N . PHE A 1 165 ? 0.755 -5.843 0.011 1.00 96.19 165 PHE A N 1
ATOM 1210 C CA . PHE A 1 165 ? -0.155 -4.864 0.589 1.00 96.19 165 PHE A CA 1
ATOM 1211 C C . PHE A 1 165 ? -1.563 -5.012 0.016 1.00 96.19 165 PHE A C 1
ATOM 1213 O O . PHE A 1 165 ? -2.512 -5.035 0.787 1.00 96.19 165 PHE A O 1
ATOM 1220 N N . LEU A 1 166 ? -1.735 -5.200 -1.293 1.00 96.69 166 LEU A N 1
ATOM 1221 C CA . LEU A 1 166 ? -3.062 -5.418 -1.880 1.00 96.69 166 LEU A CA 1
ATOM 1222 C C . LEU A 1 166 ? -3.769 -6.659 -1.313 1.00 96.69 166 LEU A C 1
ATOM 1224 O O . LEU A 1 166 ? -4.992 -6.640 -1.162 1.00 96.69 166 LEU A O 1
ATOM 1228 N N . MET A 1 167 ? -3.019 -7.703 -0.952 1.00 95.06 167 MET A N 1
ATOM 1229 C CA . MET A 1 167 ? -3.568 -8.928 -0.361 1.00 95.06 167 MET A CA 1
ATOM 1230 C C . MET A 1 167 ? -3.926 -8.775 1.124 1.00 95.06 167 MET A C 1
ATOM 1232 O O . MET A 1 167 ? -4.954 -9.289 1.563 1.00 95.06 167 MET A O 1
ATOM 1236 N N . PHE A 1 168 ? -3.089 -8.083 1.903 1.00 92.75 168 PHE A N 1
ATOM 1237 C CA . PHE A 1 168 ? -3.156 -8.123 3.373 1.00 92.75 168 PHE A CA 1
ATOM 1238 C C . PHE A 1 168 ? -3.351 -6.760 4.055 1.00 92.75 168 PHE A C 1
ATOM 1240 O O . PHE A 1 168 ? -3.575 -6.707 5.261 1.00 92.75 168 PHE A O 1
ATOM 1247 N N . GLY A 1 169 ? -3.274 -5.656 3.314 1.00 90.12 169 GLY A N 1
ATOM 1248 C CA . GLY A 1 169 ? -3.254 -4.285 3.835 1.00 90.12 169 GLY A CA 1
ATOM 1249 C C . GLY A 1 169 ? -4.625 -3.701 4.183 1.00 90.12 169 GLY A C 1
ATOM 1250 O O . GLY A 1 169 ? -4.711 -2.813 5.032 1.00 90.12 169 GLY A O 1
ATOM 1251 N N . TYR A 1 170 ? -5.717 -4.225 3.612 1.00 91.31 170 TYR A N 1
ATOM 1252 C CA . TYR A 1 170 ? -7.056 -3.656 3.819 1.00 91.31 170 TYR A CA 1
ATOM 1253 C C . TYR A 1 170 ? -7.467 -3.633 5.305 1.00 91.31 170 TYR A C 1
ATOM 1255 O O . TYR A 1 170 ? -7.878 -2.575 5.787 1.00 91.31 170 TYR A O 1
ATOM 1263 N N . PRO A 1 171 ? -7.303 -4.726 6.086 1.00 86.75 171 PRO A N 1
ATOM 1264 C CA . PRO A 1 171 ? -7.634 -4.726 7.511 1.00 86.75 171 PRO A CA 1
ATOM 1265 C C . PRO A 1 171 ? -6.830 -3.724 8.347 1.00 86.75 171 PRO A C 1
ATOM 1267 O O . PRO A 1 171 ? -7.247 -3.409 9.457 1.00 86.75 171 PRO A O 1
ATOM 1270 N N . MET A 1 172 ? -5.677 -3.245 7.867 1.00 87.88 172 MET A N 1
ATOM 1271 C CA . MET A 1 172 ? -4.903 -2.201 8.542 1.00 87.88 172 MET A CA 1
ATOM 1272 C C . MET A 1 172 ? -5.534 -0.822 8.322 1.00 87.88 172 MET A C 1
ATOM 1274 O O . MET A 1 172 ? -5.650 -0.052 9.271 1.00 87.88 172 MET A O 1
ATOM 1278 N N . LEU A 1 173 ? -5.991 -0.533 7.101 1.00 88.25 173 LEU A N 1
ATOM 1279 C CA . LEU A 1 173 ? -6.656 0.730 6.769 1.00 88.25 173 LEU A CA 1
ATOM 1280 C C . LEU A 1 173 ? -8.070 0.827 7.356 1.00 88.25 173 LEU A C 1
ATOM 1282 O O . LEU A 1 173 ? -8.495 1.902 7.772 1.00 88.25 173 LEU A O 1
ATOM 1286 N N . ASP A 1 174 ? -8.789 -0.292 7.449 1.00 88.50 174 ASP A N 1
ATOM 1287 C CA . ASP A 1 174 ? -10.149 -0.328 8.008 1.00 88.50 174 ASP A CA 1
ATOM 1288 C C . ASP A 1 174 ? -10.190 0.084 9.496 1.00 88.50 174 ASP A C 1
ATOM 1290 O O . ASP A 1 174 ? -11.203 0.592 9.976 1.00 88.50 174 ASP A O 1
ATOM 1294 N N . ARG A 1 175 ? -9.059 -0.028 10.213 1.00 87.44 175 ARG A N 1
ATOM 1295 C CA . ARG A 1 175 ? -8.912 0.402 11.619 1.00 87.44 175 ARG A CA 1
ATOM 1296 C C . ARG A 1 175 ? -9.091 1.904 11.822 1.00 87.44 175 ARG A C 1
ATOM 1298 O O . ARG A 1 175 ? -9.477 2.314 12.909 1.00 87.44 175 ARG A O 1
ATOM 1305 N N . PHE A 1 176 ? -8.841 2.714 10.793 1.00 86.62 176 PHE A N 1
ATOM 1306 C CA . PHE A 1 176 ? -9.022 4.169 10.857 1.00 86.62 176 PHE A CA 1
ATOM 1307 C C . PHE A 1 176 ? -10.495 4.595 10.792 1.00 86.62 176 PHE A C 1
ATOM 1309 O O . PHE A 1 176 ? -10.799 5.786 10.889 1.00 86.62 176 PHE A O 1
ATOM 1316 N N . ASP A 1 177 ? -11.410 3.636 10.614 1.00 88.50 177 ASP A N 1
ATOM 1317 C CA . ASP A 1 177 ? -12.851 3.857 10.585 1.00 88.50 177 ASP A CA 1
ATOM 1318 C C . ASP A 1 177 ? -13.264 4.966 9.602 1.00 88.50 177 ASP A C 1
ATOM 1320 O O . ASP A 1 177 ? -14.002 5.893 9.928 1.00 88.50 177 ASP A O 1
ATOM 1324 N N . ARG A 1 178 ? -12.732 4.902 8.379 1.00 90.56 178 ARG A N 1
ATOM 1325 C CA . ARG A 1 178 ? -13.125 5.786 7.275 1.00 90.56 178 ARG A CA 1
ATOM 1326 C C . ARG A 1 178 ? -14.298 5.183 6.486 1.00 90.56 178 ARG A C 1
ATOM 1328 O O . ARG A 1 178 ? -14.572 3.980 6.593 1.00 90.56 178 ARG A O 1
ATOM 1335 N N . PRO A 1 179 ? -15.019 5.973 5.664 1.00 93.75 179 PRO A N 1
ATOM 1336 C CA . PRO A 1 179 ? -16.021 5.438 4.741 1.00 93.75 179 PRO A CA 1
ATOM 1337 C C . PRO A 1 179 ? -15.446 4.306 3.867 1.00 93.75 179 PRO A C 1
ATOM 1339 O O . PRO A 1 179 ? -14.340 4.418 3.364 1.00 93.75 179 PRO A O 1
ATOM 1342 N N . ARG A 1 180 ? -16.205 3.217 3.647 1.00 93.75 180 ARG A N 1
ATOM 1343 C CA . ARG A 1 180 ? -15.718 1.946 3.025 1.00 93.75 180 ARG A CA 1
ATOM 1344 C C . ARG A 1 180 ? -15.175 2.236 1.643 1.00 93.75 180 ARG A C 1
ATOM 1346 O O . ARG A 1 180 ? -14.125 1.729 1.297 1.00 93.75 180 ARG A O 1
ATOM 1353 N N . TRP A 1 181 ? -15.901 3.038 0.868 1.00 95.94 181 TRP A N 1
ATOM 1354 C CA . TRP A 1 181 ? -15.476 3.403 -0.475 1.00 95.94 181 TRP A CA 1
ATOM 1355 C C . TRP A 1 181 ? -14.114 4.111 -0.439 1.00 95.94 181 TRP A C 1
ATOM 1357 O O . TRP A 1 181 ? -13.248 3.791 -1.241 1.00 95.94 181 TRP A O 1
ATOM 1367 N N . LEU A 1 182 ? -13.883 4.986 0.544 1.00 97.00 182 LEU A N 1
ATOM 1368 C CA . LEU A 1 182 ? -12.625 5.708 0.696 1.00 97.00 182 LEU A CA 1
ATOM 1369 C C . LEU A 1 182 ? -11.508 4.807 1.235 1.00 97.00 182 LEU A C 1
ATOM 1371 O O . LEU A 1 182 ? -10.380 4.918 0.773 1.00 97.00 182 LEU A O 1
ATOM 1375 N N . THR A 1 183 ? -11.811 3.874 2.141 1.00 96.44 183 THR A N 1
ATOM 1376 C CA . THR A 1 183 ? -10.866 2.840 2.594 1.00 96.44 183 THR A CA 1
ATOM 1377 C C . THR A 1 183 ? -10.446 1.923 1.449 1.00 96.44 183 THR A C 1
ATOM 1379 O O . THR A 1 183 ? -9.264 1.627 1.306 1.00 96.44 183 THR A O 1
ATOM 1382 N N . VAL A 1 184 ? -11.389 1.506 0.597 1.00 97.81 184 VAL A N 1
ATOM 1383 C CA . VAL A 1 184 ? -11.099 0.717 -0.610 1.00 97.81 184 VAL A CA 1
ATOM 1384 C C . VAL A 1 184 ? -10.231 1.519 -1.574 1.00 97.81 184 VAL A C 1
ATOM 1386 O O . VAL A 1 184 ? -9.222 1.004 -2.043 1.00 97.81 184 VAL A O 1
ATOM 1389 N N . LEU A 1 185 ? -10.568 2.785 -1.838 1.00 98.31 185 LEU A N 1
ATOM 1390 C CA . LEU A 1 185 ? -9.745 3.632 -2.700 1.00 98.31 185 LEU A CA 1
ATOM 1391 C C . LEU A 1 185 ? -8.341 3.841 -2.122 1.00 98.31 185 LEU A C 1
ATOM 1393 O O . LEU A 1 185 ? -7.376 3.742 -2.869 1.00 98.31 185 LEU A O 1
ATOM 1397 N N . ALA A 1 186 ? -8.205 4.075 -0.815 1.00 98.44 186 ALA A N 1
ATOM 1398 C CA . ALA A 1 186 ? -6.907 4.210 -0.158 1.00 98.44 186 ALA A CA 1
ATOM 1399 C C . ALA A 1 186 ? -6.088 2.914 -0.243 1.00 98.44 186 ALA A C 1
ATOM 1401 O O . ALA A 1 186 ? -4.892 2.959 -0.515 1.00 98.44 186 ALA A O 1
ATOM 1402 N N . HIS A 1 187 ? -6.738 1.759 -0.082 1.00 98.31 187 HIS A N 1
ATOM 1403 C CA . HIS A 1 187 ? -6.108 0.447 -0.233 1.00 98.31 187 HIS A CA 1
ATOM 1404 C C . HIS A 1 187 ? -5.527 0.248 -1.634 1.00 98.31 187 HIS A C 1
ATOM 1406 O O . HIS A 1 187 ? -4.358 -0.107 -1.786 1.00 98.31 187 HIS A O 1
ATOM 1412 N N . LEU A 1 188 ? -6.327 0.548 -2.658 1.00 98.56 188 LEU A N 1
ATOM 1413 C CA . LEU A 1 188 ? -5.892 0.492 -4.052 1.00 98.56 188 LEU A CA 1
ATOM 1414 C C . LEU A 1 188 ? -4.804 1.533 -4.350 1.00 98.56 188 LEU A C 1
ATOM 1416 O O . LEU A 1 188 ? -3.851 1.225 -5.058 1.00 98.56 188 LEU A O 1
ATOM 1420 N N . ALA A 1 189 ? -4.911 2.736 -3.780 1.00 98.56 189 ALA A N 1
ATOM 1421 C CA . ALA A 1 189 ? -3.955 3.820 -3.971 1.00 98.56 189 ALA A CA 1
ATOM 1422 C C . ALA A 1 189 ? -2.567 3.477 -3.417 1.00 98.56 189 ALA A C 1
ATOM 1424 O O . ALA A 1 189 ? -1.583 3.650 -4.132 1.00 98.56 189 ALA A O 1
ATOM 1425 N N . VAL A 1 190 ? -2.470 2.955 -2.186 1.00 98.50 190 VAL A N 1
ATOM 1426 C CA . VAL A 1 190 ? -1.183 2.511 -1.616 1.00 98.50 190 VAL A CA 1
ATOM 1427 C C . VAL A 1 190 ? -0.591 1.376 -2.449 1.00 98.50 190 VAL A C 1
ATOM 1429 O O . VAL A 1 190 ? 0.588 1.422 -2.792 1.00 98.50 190 VAL A O 1
ATOM 1432 N N . GLY A 1 191 ? -1.409 0.383 -2.813 1.00 98.06 191 GLY A N 1
ATOM 1433 C CA . GLY A 1 191 ? -0.967 -0.717 -3.666 1.00 98.06 191 GLY A CA 1
ATOM 1434 C C . GLY A 1 191 ? -0.405 -0.225 -5.001 1.00 98.06 191 GLY A C 1
ATOM 1435 O O . GLY A 1 191 ? 0.678 -0.643 -5.398 1.00 98.06 191 GLY A O 1
ATOM 1436 N N . TRP A 1 192 ? -1.095 0.714 -5.656 1.00 98.44 192 TRP A N 1
ATOM 1437 C CA . TRP A 1 192 ? -0.655 1.308 -6.919 1.00 98.44 192 TRP A CA 1
ATOM 1438 C C . TRP A 1 192 ? 0.623 2.139 -6.771 1.00 98.44 192 TRP A C 1
ATOM 1440 O O . TRP A 1 192 ? 1.547 1.957 -7.554 1.00 98.44 192 TRP A O 1
ATOM 1450 N N . LEU A 1 193 ? 0.720 2.977 -5.732 1.00 98.31 193 LEU A N 1
ATOM 1451 C CA . LEU A 1 193 ? 1.908 3.789 -5.428 1.00 98.31 193 LEU A CA 1
ATOM 1452 C C . LEU A 1 193 ? 3.174 2.957 -5.204 1.00 98.31 193 LEU A C 1
ATOM 1454 O O . LEU A 1 193 ? 4.271 3.466 -5.404 1.00 98.31 193 LEU A O 1
ATOM 1458 N N . LEU A 1 194 ? 3.035 1.708 -4.763 1.00 98.19 194 LEU A N 1
ATOM 1459 C CA . LEU A 1 194 ? 4.149 0.780 -4.574 1.00 98.19 194 LEU A CA 1
ATOM 1460 C C . LEU A 1 194 ? 4.411 -0.060 -5.831 1.00 98.19 194 LEU A C 1
ATOM 1462 O O . LEU A 1 194 ? 5.561 -0.264 -6.210 1.00 98.19 194 LEU A O 1
ATOM 1466 N N . ALA A 1 195 ? 3.351 -0.535 -6.487 1.00 97.50 195 ALA A N 1
ATOM 1467 C CA . ALA A 1 195 ? 3.456 -1.467 -7.603 1.00 97.50 195 ALA A CA 1
ATOM 1468 C C . ALA A 1 195 ? 3.751 -0.810 -8.956 1.00 97.50 195 ALA A C 1
ATOM 1470 O O . ALA A 1 195 ? 4.269 -1.479 -9.845 1.00 97.50 195 ALA A O 1
ATOM 1471 N N . SER A 1 196 ? 3.437 0.470 -9.152 1.00 97.56 196 SER A N 1
ATOM 1472 C CA . SER A 1 196 ? 3.521 1.088 -10.478 1.00 97.56 196 SER A CA 1
ATOM 1473 C C . SER A 1 196 ? 4.949 1.243 -11.000 1.00 97.56 196 SER A C 1
ATOM 1475 O O . SER A 1 196 ? 5.132 1.239 -12.211 1.00 97.56 196 SER A O 1
ATOM 1477 N N . TRP A 1 197 ? 5.955 1.365 -10.126 1.00 96.25 197 TRP A N 1
ATOM 1478 C CA . TRP A 1 197 ? 7.327 1.717 -10.518 1.00 96.25 197 TRP A CA 1
ATOM 1479 C C . TRP A 1 197 ? 7.966 0.695 -11.456 1.00 96.25 197 TRP A C 1
ATOM 1481 O O . TRP A 1 197 ? 8.544 1.079 -12.468 1.00 96.25 197 TRP A O 1
ATOM 1491 N N . TRP A 1 198 ? 7.798 -0.597 -11.165 1.00 96.69 198 TRP A N 1
ATOM 1492 C CA . TRP A 1 198 ? 8.366 -1.669 -11.982 1.00 96.69 198 TRP A CA 1
ATOM 1493 C C . TRP A 1 198 ? 7.847 -1.664 -13.433 1.00 96.69 198 TRP A C 1
ATOM 1495 O O . TRP A 1 198 ? 8.662 -1.545 -14.348 1.00 96.69 198 TRP A O 1
ATOM 1505 N N . PRO A 1 199 ? 6.530 -1.728 -13.711 1.00 96.38 199 PRO A N 1
ATOM 1506 C CA . PRO A 1 199 ? 6.044 -1.660 -15.086 1.00 96.38 199 PRO A CA 1
ATOM 1507 C C . PRO A 1 199 ? 6.239 -0.273 -15.715 1.00 96.38 199 PRO A C 1
ATOM 1509 O O .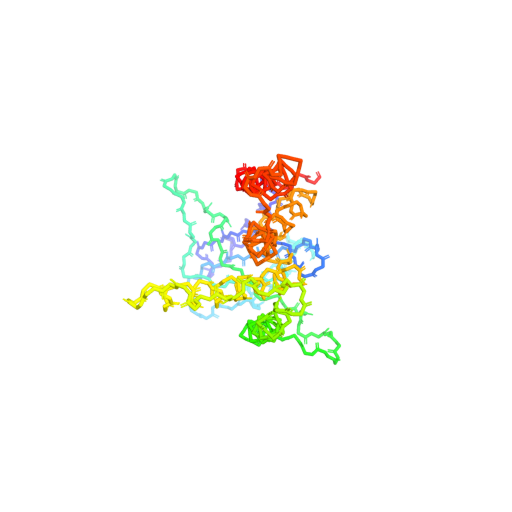 PRO A 1 199 ? 6.438 -0.185 -16.926 1.00 96.38 199 PRO A O 1
ATOM 1512 N N . GLN A 1 200 ? 6.198 0.807 -14.927 1.00 96.12 200 GLN A N 1
ATOM 1513 C CA . GLN A 1 200 ? 6.367 2.172 -15.422 1.00 96.12 200 GLN A CA 1
ATOM 1514 C C . GLN A 1 200 ? 7.764 2.391 -16.003 1.00 96.12 200 GLN A C 1
ATOM 1516 O O . GLN A 1 200 ? 7.880 2.760 -17.172 1.00 96.12 200 GLN A O 1
ATOM 1521 N N . ASP A 1 201 ? 8.813 2.165 -15.211 1.00 93.75 201 ASP A N 1
ATOM 1522 C CA . ASP A 1 201 ? 10.185 2.484 -15.613 1.00 93.75 201 ASP A CA 1
ATOM 1523 C C . ASP A 1 201 ? 10.636 1.620 -16.801 1.00 93.75 201 ASP A C 1
ATOM 1525 O O . ASP A 1 201 ? 11.139 2.133 -17.805 1.00 93.75 201 ASP A O 1
ATOM 1529 N N . ASN A 1 202 ? 10.323 0.320 -16.769 1.00 94.62 202 ASN A N 1
ATOM 1530 C CA . ASN A 1 202 ? 10.604 -0.590 -17.881 1.00 94.62 202 ASN A CA 1
ATOM 1531 C C . ASN A 1 202 ? 9.874 -0.187 -19.174 1.00 94.62 202 ASN A C 1
ATOM 1533 O O . ASN A 1 202 ? 10.460 -0.236 -20.258 1.00 94.62 202 ASN A O 1
ATOM 1537 N N . SER A 1 203 ? 8.625 0.283 -19.080 1.00 94.50 203 SER A N 1
ATOM 1538 C CA . SER A 1 203 ? 7.881 0.750 -20.257 1.00 94.50 203 SER A CA 1
ATOM 1539 C C . SER A 1 203 ? 8.452 2.049 -20.829 1.00 94.50 203 SER A C 1
ATOM 1541 O O . SER A 1 203 ? 8.575 2.180 -22.049 1.00 94.50 203 SER A O 1
ATOM 1543 N N . TYR A 1 204 ? 8.860 2.997 -19.977 1.00 92.81 204 TYR A N 1
ATOM 1544 C CA . TYR A 1 204 ? 9.501 4.235 -20.431 1.00 92.81 204 TYR A CA 1
ATOM 1545 C C . TYR A 1 204 ? 10.823 3.972 -21.157 1.00 92.81 204 TYR A C 1
ATOM 1547 O O . TYR A 1 204 ? 11.095 4.621 -22.166 1.00 92.81 204 TYR A O 1
ATOM 1555 N N . ARG A 1 205 ? 11.623 3.001 -20.697 1.00 90.31 205 ARG A N 1
ATOM 1556 C CA . ARG A 1 205 ? 12.914 2.657 -21.320 1.00 90.31 205 ARG A CA 1
ATOM 1557 C C . ARG A 1 205 ? 12.780 2.095 -22.730 1.00 90.31 205 ARG A C 1
ATOM 1559 O O . ARG A 1 205 ? 13.630 2.379 -23.569 1.00 90.31 205 ARG A O 1
ATOM 1566 N N . LEU A 1 206 ? 11.731 1.315 -22.991 1.00 90.88 206 LEU A N 1
ATOM 1567 C CA . LEU A 1 206 ? 11.494 0.730 -24.314 1.00 90.88 206 LEU A CA 1
ATOM 1568 C C . LEU A 1 206 ? 10.741 1.665 -25.267 1.00 90.88 206 LEU A C 1
ATOM 1570 O O . LEU A 1 206 ? 10.723 1.431 -26.475 1.00 90.88 206 LEU A O 1
ATOM 1574 N N . THR A 1 207 ? 10.121 2.726 -24.751 1.00 93.56 207 THR A N 1
ATOM 1575 C CA . THR A 1 207 ? 9.335 3.639 -25.582 1.00 93.56 207 THR A CA 1
ATOM 1576 C C . THR A 1 207 ? 10.242 4.596 -26.350 1.00 93.56 207 THR A C 1
ATOM 1578 O O . THR A 1 207 ? 11.075 5.303 -25.780 1.00 93.56 207 THR A O 1
ATOM 1581 N N . GLY A 1 208 ? 10.042 4.673 -27.667 1.00 90.94 208 GLY A N 1
ATOM 1582 C CA . GLY A 1 208 ? 10.758 5.616 -28.520 1.00 90.94 208 GLY A CA 1
ATOM 1583 C C . GLY A 1 208 ? 10.551 7.066 -28.068 1.00 90.94 208 GLY A C 1
ATOM 1584 O O . GLY A 1 208 ? 9.441 7.482 -27.737 1.00 90.94 208 GLY A O 1
ATOM 1585 N N . LYS A 1 209 ? 11.618 7.875 -28.093 1.00 90.06 209 LYS A N 1
ATOM 1586 C CA . LYS A 1 209 ? 11.571 9.287 -27.656 1.00 90.06 209 LYS A CA 1
ATOM 1587 C C . LYS A 1 209 ? 10.629 10.163 -28.490 1.00 90.06 209 LYS A C 1
ATOM 1589 O O . LYS A 1 209 ? 10.216 11.218 -28.029 1.00 90.06 209 LYS A O 1
ATOM 1594 N N . THR A 1 210 ? 10.324 9.742 -29.714 1.00 95.12 210 THR A N 1
ATOM 1595 C CA . THR A 1 210 ? 9.452 10.453 -30.659 1.00 95.12 210 THR A CA 1
ATOM 1596 C C . THR A 1 210 ? 8.084 9.791 -30.824 1.00 95.12 210 THR A C 1
ATOM 1598 O O . THR A 1 210 ? 7.272 10.277 -31.608 1.00 95.12 210 THR A O 1
ATOM 1601 N N . ASP A 1 211 ? 7.809 8.693 -30.111 1.00 94.88 211 ASP A N 1
ATOM 1602 C CA . ASP A 1 211 ? 6.496 8.044 -30.110 1.00 94.88 211 ASP A CA 1
ATOM 1603 C C . ASP A 1 211 ? 5.566 8.746 -29.113 1.00 94.88 211 ASP A C 1
ATOM 1605 O O . ASP A 1 211 ? 5.349 8.302 -27.985 1.00 94.88 211 ASP A O 1
ATOM 1609 N N . TRP A 1 212 ? 5.034 9.893 -29.529 1.00 95.56 212 TRP A N 1
ATOM 1610 C CA . TRP A 1 212 ? 4.204 10.741 -28.674 1.00 95.56 212 TRP A CA 1
ATOM 1611 C C . TRP A 1 212 ? 2.930 10.053 -28.175 1.00 95.56 212 TRP A C 1
ATOM 1613 O O . TRP A 1 212 ? 2.463 10.383 -27.087 1.00 95.56 212 TRP A O 1
ATOM 1623 N N . GLY A 1 213 ? 2.382 9.096 -28.934 1.00 97.50 213 GLY A N 1
ATOM 1624 C CA . GLY A 1 213 ? 1.195 8.342 -28.531 1.00 97.50 213 GLY A CA 1
ATOM 1625 C C . GLY A 1 213 ? 1.481 7.476 -27.308 1.00 97.50 213 GLY A C 1
ATOM 1626 O O . GLY A 1 213 ? 0.795 7.589 -26.291 1.00 97.50 213 GLY A O 1
ATOM 1627 N N . SER A 1 214 ? 2.547 6.678 -27.376 1.00 94.81 214 SER A N 1
ATOM 1628 C CA . SER A 1 214 ? 2.985 5.838 -26.260 1.00 94.81 214 SER A CA 1
ATOM 1629 C C . SER A 1 214 ? 3.485 6.673 -25.077 1.00 94.81 214 SER A C 1
ATOM 1631 O O . SER A 1 214 ? 3.123 6.396 -23.935 1.00 94.81 214 SER A O 1
ATOM 1633 N N . GLN A 1 215 ? 4.236 7.753 -25.326 1.00 94.50 215 GLN A N 1
ATOM 1634 C CA . GLN A 1 215 ? 4.683 8.673 -24.269 1.00 94.50 215 GLN A CA 1
ATOM 1635 C C . GLN A 1 215 ? 3.494 9.292 -23.518 1.00 94.50 215 GLN A C 1
ATOM 1637 O O . GLN A 1 215 ? 3.472 9.298 -22.287 1.00 94.50 215 GLN A O 1
ATOM 1642 N N . ALA A 1 216 ? 2.466 9.761 -24.236 1.00 96.31 216 ALA A N 1
ATOM 1643 C CA . ALA A 1 216 ? 1.252 10.278 -23.613 1.00 96.31 216 ALA A CA 1
ATOM 1644 C C . ALA A 1 216 ? 0.528 9.189 -22.808 1.00 96.31 216 ALA A C 1
ATOM 1646 O O . ALA A 1 216 ? 0.143 9.427 -21.663 1.00 96.31 216 ALA A O 1
ATOM 1647 N N . ALA A 1 217 ? 0.393 7.980 -23.360 1.00 96.31 217 ALA A N 1
ATOM 1648 C CA . ALA A 1 217 ? -0.229 6.863 -22.655 1.00 96.31 217 ALA A CA 1
ATOM 1649 C C . ALA A 1 217 ? 0.485 6.540 -21.331 1.00 96.31 217 ALA A C 1
ATOM 1651 O O . ALA A 1 217 ? -0.185 6.325 -20.324 1.00 96.31 217 ALA A O 1
ATOM 1652 N N . LEU A 1 218 ? 1.821 6.574 -21.293 1.00 95.56 218 LEU A N 1
ATOM 1653 C CA . LEU A 1 218 ? 2.589 6.341 -20.066 1.00 95.56 218 LEU A CA 1
ATOM 1654 C C . LEU A 1 218 ? 2.418 7.465 -19.037 1.00 95.56 218 LEU A C 1
ATOM 1656 O O . LEU A 1 218 ? 2.228 7.184 -17.852 1.00 95.56 218 LEU A O 1
ATOM 1660 N N . VAL A 1 219 ? 2.417 8.729 -19.471 1.00 95.00 219 VAL A N 1
ATOM 1661 C CA . VAL A 1 219 ? 2.212 9.877 -18.571 1.00 95.00 219 VAL A CA 1
ATOM 1662 C C . VAL A 1 219 ? 0.828 9.822 -17.924 1.00 95.00 219 VAL A C 1
ATOM 1664 O O . VAL A 1 219 ? 0.705 9.973 -16.708 1.00 95.00 219 VAL A O 1
ATOM 1667 N N . TYR A 1 220 ? -0.223 9.576 -18.704 1.00 95.94 220 TYR A N 1
ATOM 1668 C CA . TYR A 1 220 ? -1.580 9.498 -18.160 1.00 95.94 220 TYR A CA 1
ATOM 1669 C C . TYR A 1 220 ? -1.836 8.189 -17.406 1.00 95.94 220 TYR A C 1
ATOM 1671 O O . TYR A 1 220 ? -2.527 8.198 -16.390 1.00 95.94 220 TYR A O 1
ATOM 1679 N N . GLY A 1 221 ? -1.261 7.078 -17.868 1.00 96.12 221 GLY A N 1
ATOM 1680 C CA . GLY A 1 221 ? -1.432 5.757 -17.269 1.00 96.12 221 GLY A CA 1
ATOM 1681 C C . GLY A 1 221 ? -0.728 5.608 -15.924 1.00 96.12 221 GLY A C 1
ATOM 1682 O O . GLY A 1 221 ? -1.304 5.026 -15.005 1.00 96.12 221 GLY A O 1
ATOM 1683 N N . PHE A 1 222 ? 0.472 6.172 -15.774 1.00 96.44 222 PHE A N 1
ATOM 1684 C CA . PHE A 1 222 ? 1.260 6.070 -14.545 1.00 96.44 222 PHE A CA 1
ATOM 1685 C C . PHE A 1 222 ? 1.338 7.391 -13.782 1.00 96.44 222 PHE A C 1
ATOM 1687 O O . PHE A 1 222 ? 0.904 7.466 -12.637 1.00 96.44 222 PHE A O 1
ATOM 1694 N N . ASN A 1 223 ? 1.857 8.462 -14.383 1.00 96.19 223 ASN A N 1
ATOM 1695 C CA . ASN A 1 223 ? 2.157 9.681 -13.626 1.00 96.19 223 ASN A CA 1
ATOM 1696 C C . ASN A 1 223 ? 0.884 10.348 -13.080 1.00 96.19 223 ASN A C 1
ATOM 1698 O O . ASN A 1 223 ? 0.834 10.720 -11.909 1.00 96.19 223 ASN A O 1
ATOM 1702 N N . VAL A 1 224 ? -0.162 10.474 -13.902 1.00 96.75 224 VAL A N 1
ATOM 1703 C CA . VAL A 1 224 ? -1.432 11.077 -13.462 1.00 96.75 224 VAL A CA 1
ATOM 1704 C C . VAL A 1 224 ? -2.140 10.187 -12.439 1.00 96.75 224 VAL A C 1
ATOM 1706 O O . VAL A 1 224 ? -2.627 10.687 -11.426 1.00 96.75 224 VAL A O 1
ATOM 1709 N N . THR A 1 225 ? -2.168 8.869 -12.642 1.00 97.62 225 THR A N 1
ATOM 1710 C CA . THR A 1 225 ? -2.806 7.945 -11.689 1.00 97.62 225 THR A CA 1
ATOM 1711 C C . THR A 1 225 ? -2.080 7.909 -10.344 1.00 97.62 225 THR A C 1
ATOM 1713 O O . THR A 1 225 ? -2.739 7.818 -9.310 1.00 97.62 225 THR A O 1
ATOM 1716 N N . LEU A 1 226 ? -0.753 8.076 -10.324 1.00 98.00 226 LEU A N 1
ATOM 1717 C CA . LEU A 1 226 ? 0.036 8.254 -9.103 1.00 98.00 226 LEU A CA 1
ATOM 1718 C C . LEU A 1 226 ? -0.346 9.531 -8.340 1.00 98.00 226 LEU A C 1
ATOM 1720 O O . LEU A 1 226 ? -0.511 9.495 -7.119 1.00 98.00 226 LEU A O 1
ATOM 1724 N N . MET A 1 227 ? -0.546 10.650 -9.044 1.00 98.31 227 MET A N 1
ATOM 1725 C CA . MET A 1 227 ? -1.019 11.898 -8.428 1.00 98.31 227 MET A CA 1
ATOM 1726 C C . MET A 1 227 ? -2.430 11.739 -7.848 1.00 98.31 227 MET A C 1
ATOM 1728 O O . MET A 1 227 ? -2.699 12.190 -6.734 1.00 98.31 227 MET A O 1
ATOM 1732 N N . LEU A 1 228 ? -3.324 11.057 -8.570 1.00 98.25 228 LEU A N 1
ATOM 1733 C CA . LEU A 1 228 ? -4.673 10.753 -8.088 1.00 98.25 228 LEU A CA 1
ATOM 1734 C C . LEU A 1 228 ? -4.640 9.840 -6.856 1.00 98.25 228 LEU A C 1
ATOM 1736 O O . LEU A 1 228 ? -5.346 10.109 -5.885 1.00 98.25 228 LEU A O 1
ATOM 1740 N N . ALA A 1 229 ? -3.792 8.808 -6.858 1.00 98.31 229 ALA A N 1
ATOM 1741 C CA . ALA A 1 229 ? -3.587 7.926 -5.714 1.00 98.31 229 ALA A CA 1
ATOM 1742 C C . ALA A 1 229 ? -3.110 8.712 -4.483 1.00 98.31 229 ALA A C 1
ATOM 1744 O O . ALA A 1 229 ? -3.679 8.566 -3.402 1.00 98.31 229 ALA A O 1
ATOM 1745 N N . ALA A 1 230 ? -2.142 9.619 -4.646 1.00 98.31 230 ALA A N 1
ATOM 1746 C CA . ALA A 1 230 ? -1.713 10.507 -3.568 1.00 98.31 230 ALA A CA 1
ATOM 1747 C C . ALA A 1 230 ? -2.865 11.397 -3.059 1.00 98.31 230 ALA A C 1
ATOM 1749 O O . ALA A 1 230 ? -3.066 11.515 -1.850 1.00 98.31 230 ALA A O 1
ATOM 1750 N N . GLY A 1 231 ? -3.674 11.962 -3.962 1.00 98.50 231 GLY A N 1
ATOM 1751 C CA . GLY A 1 231 ? -4.861 12.747 -3.606 1.00 98.50 231 GLY A CA 1
ATOM 1752 C C . GLY A 1 231 ? -5.897 11.954 -2.801 1.00 98.50 231 GLY A C 1
ATOM 1753 O O . GLY A 1 231 ? -6.447 12.465 -1.825 1.00 98.50 231 GLY A O 1
ATOM 1754 N N . VAL A 1 232 ? -6.115 10.681 -3.146 1.00 98.50 232 VAL A N 1
ATOM 1755 C CA . VAL A 1 232 ? -6.968 9.764 -2.373 1.00 98.50 232 VAL A CA 1
ATOM 1756 C C . VAL A 1 232 ? -6.431 9.575 -0.955 1.00 98.50 232 VAL A C 1
ATOM 1758 O O . VAL A 1 232 ? -7.215 9.599 -0.008 1.00 98.50 232 VAL A O 1
ATOM 1761 N N . LEU A 1 233 ? -5.116 9.420 -0.780 1.00 98.19 233 LEU A N 1
ATOM 1762 C CA . LEU A 1 233 ? -4.517 9.262 0.549 1.00 98.19 233 LEU A CA 1
ATOM 1763 C C . LEU A 1 233 ? -4.622 10.532 1.394 1.00 98.19 233 LEU A C 1
ATOM 1765 O O . LEU A 1 233 ? -4.904 10.443 2.588 1.00 98.19 233 LEU A O 1
ATOM 1769 N N . VAL A 1 234 ? -4.482 11.709 0.779 1.00 98.12 234 VAL A N 1
ATOM 1770 C CA . VAL A 1 234 ? -4.762 12.987 1.449 1.00 98.12 234 VAL A CA 1
ATOM 1771 C C . VAL A 1 234 ? -6.221 13.026 1.909 1.00 98.12 234 VAL A C 1
ATOM 1773 O O . VAL A 1 234 ? -6.490 13.275 3.083 1.00 98.12 234 VAL A O 1
ATOM 1776 N N . ALA A 1 235 ? -7.171 12.707 1.026 1.00 97.31 235 ALA A N 1
ATOM 1777 C CA . ALA A 1 235 ? -8.587 12.662 1.384 1.00 97.31 235 ALA A CA 1
ATOM 1778 C C . ALA A 1 235 ? -8.869 11.652 2.511 1.00 97.31 235 ALA A C 1
ATOM 1780 O O . ALA A 1 235 ? -9.614 11.958 3.438 1.00 97.31 235 ALA A O 1
ATOM 1781 N N . PHE A 1 236 ? -8.242 10.475 2.472 1.00 96.50 236 PHE A N 1
ATOM 1782 C CA . PHE A 1 236 ? -8.349 9.450 3.511 1.00 96.50 236 PHE A CA 1
ATOM 1783 C C . PHE A 1 236 ? -7.819 9.932 4.870 1.00 96.50 236 PHE A C 1
ATOM 1785 O O . PHE A 1 236 ? -8.456 9.688 5.901 1.00 96.50 236 PHE A O 1
ATOM 1792 N N . ALA A 1 237 ? -6.693 10.652 4.883 1.00 95.00 237 ALA A N 1
ATOM 1793 C CA . ALA A 1 237 ? -6.097 11.191 6.103 1.00 95.00 237 ALA A CA 1
ATOM 1794 C C . ALA A 1 237 ? -7.027 12.201 6.797 1.00 95.00 237 ALA A C 1
ATOM 1796 O O . ALA A 1 237 ? -7.234 12.112 8.009 1.00 95.00 237 ALA A O 1
ATOM 1797 N N . PHE A 1 238 ? -7.644 13.103 6.025 1.00 94.69 238 PHE A N 1
ATOM 1798 C CA . PHE A 1 238 ? -8.534 14.154 6.537 1.00 94.69 238 PHE A CA 1
ATOM 1799 C C . PHE A 1 238 ? -10.006 13.742 6.681 1.00 94.69 238 PHE A C 1
ATOM 1801 O O . PHE A 1 238 ? -10.803 14.504 7.236 1.00 94.69 238 PHE A O 1
ATOM 1808 N N . ALA A 1 239 ? -10.398 12.566 6.186 1.00 91.38 239 ALA A N 1
ATOM 1809 C CA . ALA A 1 239 ? -11.776 12.105 6.272 1.00 91.38 239 ALA A CA 1
ATOM 1810 C C . ALA A 1 239 ? -12.235 11.948 7.726 1.00 91.38 239 ALA A C 1
ATOM 1812 O O . ALA A 1 239 ? -11.473 11.554 8.606 1.00 91.38 239 ALA A O 1
ATOM 1813 N N . ARG A 1 240 ? -13.514 12.235 7.977 1.00 86.50 240 ARG A N 1
ATOM 1814 C CA . ARG A 1 240 ? -14.136 11.958 9.275 1.00 86.50 240 ARG A CA 1
ATOM 1815 C C . ARG A 1 240 ? -14.378 10.463 9.448 1.00 86.50 240 ARG A C 1
ATOM 1817 O O . ARG A 1 240 ? -14.358 9.696 8.479 1.00 86.50 240 ARG A O 1
ATOM 1824 N N . HIS A 1 241 ? -14.600 10.072 10.698 1.00 84.06 241 HIS A N 1
ATOM 1825 C CA . HIS A 1 241 ? -15.049 8.726 11.000 1.00 84.06 241 HIS A CA 1
ATOM 1826 C C . HIS A 1 241 ? -16.378 8.437 10.312 1.00 84.06 241 HIS A C 1
ATOM 1828 O O . HIS A 1 241 ? -17.141 9.344 9.980 1.00 84.06 241 HIS A O 1
ATOM 1834 N N . ARG A 1 242 ? -16.618 7.162 10.041 1.00 79.31 242 ARG A N 1
ATOM 1835 C CA . ARG A 1 242 ? -17.853 6.720 9.426 1.00 79.31 242 ARG A CA 1
ATOM 1836 C C . ARG A 1 242 ? -19.025 6.981 10.377 1.00 79.31 242 ARG A C 1
ATOM 1838 O O . ARG A 1 242 ? -19.145 6.302 11.394 1.00 79.31 242 ARG A O 1
ATOM 1845 N N . ASP A 1 243 ? -19.885 7.925 10.016 1.00 63.56 243 ASP A N 1
ATOM 1846 C CA . ASP A 1 243 ? -21.188 8.080 10.661 1.00 63.56 243 ASP A CA 1
ATOM 1847 C C . ASP A 1 243 ? -22.056 6.863 10.282 1.00 63.56 243 ASP A C 1
ATOM 1849 O O . ASP A 1 243 ? -22.135 6.501 9.101 1.00 63.56 243 ASP A O 1
ATOM 1853 N N . ASP A 1 244 ? -22.606 6.176 11.289 1.00 53.09 244 ASP A N 1
ATOM 1854 C CA . ASP A 1 244 ? -23.511 5.026 11.117 1.00 53.09 244 ASP A CA 1
ATOM 1855 C C . ASP A 1 244 ? -24.929 5.472 10.732 1.00 53.09 244 ASP A C 1
ATOM 1857 O O . ASP A 1 244 ? -25.417 6.469 11.315 1.00 53.09 244 ASP A O 1
#

InterPro domains:
  IPR025110 AMP-binding enzyme, C-terminal domain [PF13193] (6-80)
  IPR045851 AMP-binding enzyme domain superfamily [G3DSA:3.30.300.30] (1-91)

Organism: NCBI:txid1926885

pLDDT: mean 87.53, std 13.3, range [29.77, 98.56]